Protein AF-A0A1Y4RGE4-F1 (afdb_monomer)

Radius of gyration: 23.78 Å; Cα contacts (8 Å, |Δi|>4): 266; chains: 1; bounding box: 78×50×59 Å

Nearest PDB structures (foldseek):
  8hdu-assembly1_A  TM=3.239E-01  e=1.120E+00  synthetic construct
  4bg0-assembly1_A  TM=2.393E-01  e=2.492E+00  Borreliella burgdorferi B31
  9f7i-assembly1_A  TM=2.510E-01  e=4.480E+00  Borreliella burgdorferi B31

Structure (mmCIF, N/CA/C/O backbone):
data_AF-A0A1Y4RGE4-F1
#
_entry.id   AF-A0A1Y4RGE4-F1
#
loop_
_atom_site.group_PDB
_atom_site.id
_atom_site.type_symbol
_atom_site.label_atom_id
_atom_site.label_alt_id
_atom_site.label_comp_id
_atom_site.label_asym_id
_atom_site.label_entity_id
_atom_site.label_seq_id
_atom_site.pdbx_PDB_ins_code
_atom_site.Cartn_x
_atom_site.Cartn_y
_atom_site.Cartn_z
_atom_site.occupancy
_atom_site.B_iso_or_equiv
_atom_site.auth_seq_id
_atom_site.auth_comp_id
_atom_site.auth_asym_id
_atom_site.auth_atom_id
_atom_site.pdbx_PDB_model_num
ATOM 1 N N . MET A 1 1 ? 28.129 11.604 -15.664 1.00 44.16 1 MET A N 1
ATOM 2 C CA . MET A 1 1 ? 27.039 11.516 -14.670 1.00 44.16 1 MET A CA 1
ATOM 3 C C . MET A 1 1 ? 25.833 10.980 -15.413 1.00 44.16 1 MET A C 1
ATOM 5 O O . MET A 1 1 ? 25.447 11.613 -16.390 1.00 44.16 1 MET A O 1
ATOM 9 N N . LYS A 1 2 ? 25.335 9.788 -15.059 1.00 50.66 2 LYS A N 1
ATOM 10 C CA . LYS A 1 2 ? 24.076 9.284 -15.625 1.00 50.66 2 LYS A CA 1
ATOM 11 C C . LYS A 1 2 ? 22.964 10.224 -15.148 1.00 50.66 2 LYS A C 1
ATOM 13 O O . LYS A 1 2 ? 22.974 10.612 -13.983 1.00 50.66 2 LYS A O 1
ATOM 18 N N . LYS A 1 3 ? 22.110 10.688 -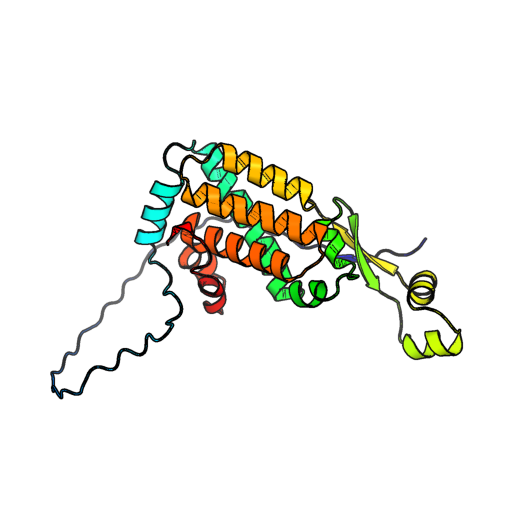16.060 1.00 62.62 3 LYS A N 1
ATOM 19 C CA . LYS A 1 3 ? 20.967 11.538 -15.706 1.00 62.62 3 LYS A CA 1
ATOM 20 C C . LYS A 1 3 ? 19.915 10.645 -15.042 1.00 62.62 3 LYS A C 1
ATOM 22 O O . LYS A 1 3 ? 19.661 9.563 -15.567 1.00 62.62 3 LYS A O 1
ATOM 27 N N . THR A 1 4 ? 19.327 11.088 -13.940 1.00 62.91 4 THR A N 1
ATOM 28 C CA . THR A 1 4 ? 18.222 10.397 -13.263 1.00 62.91 4 THR A CA 1
ATOM 29 C C . THR A 1 4 ? 16.914 11.097 -13.620 1.00 62.91 4 THR A C 1
ATOM 31 O O . THR A 1 4 ? 16.886 12.329 -13.694 1.00 62.91 4 THR A O 1
ATOM 34 N N . VAL A 1 5 ? 15.851 10.333 -13.876 1.00 71.31 5 VAL A N 1
ATOM 35 C CA . VAL A 1 5 ? 14.498 10.873 -14.075 1.00 71.31 5 VAL A CA 1
ATOM 36 C C . VAL A 1 5 ? 13.696 10.608 -12.805 1.00 71.31 5 VAL A C 1
ATOM 38 O O . VAL A 1 5 ? 13.452 9.454 -12.471 1.00 71.31 5 VAL A O 1
ATOM 41 N N . THR A 1 6 ? 13.307 11.667 -12.096 1.00 63.78 6 THR A N 1
ATOM 42 C CA . THR A 1 6 ? 12.544 11.572 -10.842 1.00 63.78 6 THR A CA 1
ATOM 43 C C . THR A 1 6 ? 11.054 11.745 -11.116 1.00 63.78 6 THR A C 1
ATOM 45 O O . THR A 1 6 ? 10.650 12.763 -11.685 1.00 63.78 6 THR A O 1
ATOM 48 N N . ILE A 1 7 ? 10.235 10.785 -10.683 1.00 57.31 7 ILE A N 1
ATOM 49 C CA . ILE A 1 7 ? 8.776 10.935 -10.627 1.00 57.31 7 ILE A CA 1
ATOM 50 C C . ILE A 1 7 ? 8.402 11.356 -9.204 1.00 57.31 7 ILE A C 1
ATOM 52 O O . ILE A 1 7 ? 8.707 10.658 -8.242 1.00 57.31 7 ILE A O 1
ATOM 56 N N . VAL A 1 8 ? 7.751 12.513 -9.067 1.00 42.97 8 VAL A N 1
ATOM 57 C CA . VAL A 1 8 ? 7.205 12.982 -7.786 1.00 42.97 8 VAL A CA 1
ATOM 58 C C . VAL A 1 8 ? 5.722 12.633 -7.748 1.00 42.97 8 VAL A C 1
ATOM 60 O O . VAL A 1 8 ? 4.920 13.251 -8.451 1.00 42.97 8 VAL A O 1
ATOM 63 N N . LEU A 1 9 ? 5.354 11.658 -6.919 1.00 43.53 9 LEU A N 1
ATOM 64 C CA . LEU A 1 9 ? 3.965 11.404 -6.542 1.00 43.53 9 LEU A CA 1
ATOM 65 C C . LEU A 1 9 ? 3.522 12.543 -5.604 1.00 43.53 9 LEU A C 1
ATOM 67 O O . LEU A 1 9 ? 3.842 12.573 -4.419 1.00 43.53 9 LEU A O 1
ATOM 71 N N . LEU A 1 10 ? 2.881 13.567 -6.175 1.00 32.25 10 LEU A N 1
ATOM 72 C CA . LEU A 1 10 ? 2.427 14.771 -5.472 1.00 32.25 10 LEU A CA 1
ATOM 73 C C . LEU A 1 10 ? 1.271 14.443 -4.507 1.00 32.25 10 LEU A C 1
ATOM 75 O O . LEU A 1 10 ? 0.101 14.554 -4.870 1.00 32.25 10 LEU A O 1
ATOM 79 N N . LEU A 1 11 ? 1.595 14.107 -3.257 1.00 34.38 11 LEU A N 1
ATOM 80 C CA . LEU A 1 11 ? 0.656 14.079 -2.129 1.00 34.38 11 LEU A CA 1
ATOM 81 C C . LEU A 1 11 ? 0.203 15.510 -1.802 1.00 34.38 11 LEU A C 1
ATOM 83 O O . LEU A 1 11 ? 0.857 16.240 -1.060 1.00 34.38 11 LEU A O 1
ATOM 87 N N . SER A 1 12 ? -0.910 15.938 -2.395 1.00 26.91 12 SER A N 1
ATOM 88 C CA . SER A 1 12 ? -1.492 17.264 -2.161 1.00 26.91 12 SER A CA 1
ATOM 89 C C . SER A 1 12 ? -2.795 17.136 -1.369 1.00 26.91 12 SER A C 1
ATOM 91 O O . SER A 1 12 ? -3.873 17.168 -1.953 1.00 26.91 12 SER A O 1
ATOM 93 N N . ILE A 1 13 ? -2.725 17.015 -0.039 1.00 35.62 13 ILE A N 1
ATOM 94 C CA . ILE A 1 13 ? -3.904 17.210 0.821 1.00 35.62 13 ILE A CA 1
ATOM 95 C C . ILE A 1 13 ? -4.023 18.711 1.104 1.00 35.62 13 ILE A C 1
ATOM 97 O O . ILE A 1 13 ? -3.357 19.256 1.984 1.00 35.62 13 ILE A O 1
ATOM 101 N N . ILE A 1 14 ? -4.864 19.403 0.333 1.00 33.06 14 ILE A N 1
ATOM 102 C CA . ILE A 1 14 ? -5.319 20.752 0.682 1.00 33.06 14 ILE A CA 1
ATOM 103 C C . ILE A 1 14 ? -6.484 20.592 1.660 1.00 33.06 14 ILE A C 1
ATOM 105 O O . ILE A 1 14 ? -7.617 20.353 1.255 1.00 33.06 14 ILE A O 1
ATOM 109 N N . ALA A 1 15 ? -6.212 20.753 2.953 1.00 37.28 15 ALA A N 1
ATOM 110 C CA . ALA A 1 15 ? -7.254 21.008 3.936 1.00 37.28 15 ALA A CA 1
ATOM 111 C C . ALA A 1 15 ? -7.676 22.483 3.834 1.00 37.28 15 ALA A C 1
ATOM 113 O O . ALA A 1 15 ? -6.967 23.375 4.300 1.00 37.28 15 ALA A O 1
ATOM 114 N N . LEU A 1 16 ? -8.831 22.751 3.221 1.00 30.53 16 LEU A N 1
ATOM 115 C CA . LEU A 1 16 ? -9.533 24.028 3.362 1.00 30.53 16 LEU A CA 1
ATOM 116 C C . LEU A 1 16 ? -11.005 23.769 3.682 1.00 30.53 16 LEU A C 1
ATOM 118 O O . LEU A 1 16 ? -11.815 23.435 2.823 1.00 30.53 16 LEU A O 1
ATOM 122 N N . SER A 1 17 ? -11.318 23.944 4.961 1.00 40.31 17 SER A N 1
ATOM 123 C CA . SER A 1 17 ? -12.658 24.008 5.529 1.00 40.31 17 SER A CA 1
ATOM 124 C C . SER A 1 17 ? -13.448 25.192 4.959 1.00 40.31 17 SER A C 1
ATOM 126 O O . SER A 1 17 ? -12.911 26.292 4.815 1.00 40.31 17 SER A O 1
ATOM 128 N N . GLY A 1 18 ? -14.750 25.005 4.729 1.00 26.48 18 GLY A N 1
ATOM 129 C CA . GLY A 1 18 ? -15.666 26.101 4.411 1.00 26.48 18 GLY A CA 1
ATOM 130 C C . GLY A 1 18 ? -17.119 25.649 4.282 1.00 26.48 18 GLY A C 1
ATOM 131 O O . GLY A 1 18 ? -17.537 25.214 3.218 1.00 26.48 18 GLY A O 1
ATOM 132 N N . CYS A 1 19 ? -17.882 25.771 5.373 1.00 26.97 19 CYS A N 1
ATOM 133 C CA . CYS A 1 19 ? -19.334 25.583 5.445 1.00 26.97 19 CYS A CA 1
ATOM 134 C C . CYS A 1 19 ? -20.108 26.337 4.345 1.00 26.97 19 CYS A C 1
ATOM 136 O O . CYS A 1 19 ? -19.747 27.469 4.029 1.00 26.97 19 CYS A O 1
ATOM 138 N N . THR A 1 20 ? -21.257 25.804 3.901 1.00 26.53 20 THR A N 1
ATOM 139 C CA . THR A 1 20 ? -22.592 26.441 4.058 1.00 26.53 20 THR A CA 1
ATOM 140 C C . THR A 1 20 ? -23.740 25.613 3.444 1.00 26.53 20 THR A C 1
ATOM 142 O O . THR A 1 20 ? -23.789 25.396 2.243 1.00 26.53 20 THR A O 1
ATOM 145 N N . THR A 1 21 ? -24.664 25.212 4.330 1.00 27.34 21 THR A N 1
ATOM 146 C CA . THR A 1 21 ? -26.147 25.179 4.240 1.00 27.34 21 THR A CA 1
ATOM 147 C C . THR A 1 21 ? -26.887 24.605 3.022 1.00 27.34 21 THR A C 1
ATOM 149 O O . THR A 1 21 ? -26.946 25.223 1.965 1.00 27.34 21 THR A O 1
ATOM 152 N N . ASP A 1 22 ? -27.575 23.492 3.314 1.00 29.75 22 ASP A N 1
ATOM 153 C CA . ASP A 1 22 ? -28.930 23.041 2.945 1.00 29.75 22 ASP A CA 1
ATOM 154 C C . ASP A 1 22 ? -29.747 23.818 1.901 1.00 29.75 22 ASP A C 1
ATOM 156 O O . ASP A 1 22 ? -30.057 24.993 2.088 1.00 29.75 22 ASP A O 1
ATOM 160 N N . GLU A 1 23 ? -30.341 23.068 0.963 1.00 26.64 23 GLU A N 1
ATOM 161 C CA . GLU A 1 23 ? -31.740 23.283 0.580 1.00 26.64 23 GLU A CA 1
ATOM 162 C C . GLU A 1 23 ? -32.440 21.971 0.168 1.00 26.64 23 GLU A C 1
ATOM 164 O O . GLU A 1 23 ? -32.044 21.262 -0.755 1.00 26.64 23 GLU A O 1
ATOM 169 N N . LYS A 1 24 ? -33.515 21.668 0.905 1.00 28.56 24 LYS A N 1
ATOM 170 C CA . LYS A 1 24 ? -34.531 20.636 0.656 1.00 28.56 24 LYS A CA 1
ATOM 171 C C . LYS A 1 24 ? -35.168 20.813 -0.723 1.00 28.56 24 LYS A C 1
ATOM 173 O O . LYS A 1 24 ? -35.566 21.926 -1.060 1.00 28.56 24 LYS A O 1
ATOM 178 N N . ASN A 1 25 ? -35.504 19.709 -1.394 1.00 26.48 25 ASN A N 1
ATOM 179 C CA . ASN A 1 25 ? -36.741 19.704 -2.172 1.00 26.48 25 ASN A CA 1
ATOM 180 C C . ASN A 1 25 ? -37.466 18.353 -2.181 1.00 26.48 25 ASN A C 1
ATOM 182 O O . ASN A 1 25 ? -36.895 17.299 -2.434 1.00 26.48 25 ASN A O 1
ATOM 186 N N . THR A 1 26 ? -38.755 18.454 -1.871 1.00 25.97 26 THR A N 1
ATOM 187 C CA . THR A 1 26 ? -39.778 17.413 -1.761 1.00 25.97 26 THR A CA 1
ATOM 188 C C . THR A 1 26 ? -40.462 17.203 -3.110 1.00 25.97 26 THR A C 1
ATOM 190 O O . THR A 1 26 ? -40.837 18.193 -3.728 1.00 25.97 26 THR A O 1
ATOM 193 N N . SER A 1 27 ? -40.750 15.953 -3.487 1.00 27.88 27 SER A N 1
ATOM 194 C CA . SER A 1 27 ? -42.024 15.479 -4.088 1.00 27.88 27 SER A CA 1
ATOM 195 C C . SER A 1 27 ? -41.825 14.046 -4.589 1.00 27.88 27 SER A C 1
ATOM 197 O O . SER A 1 27 ? -40.737 13.747 -5.059 1.00 27.88 27 SER A O 1
ATOM 199 N N . ALA A 1 28 ? -42.785 13.139 -4.687 1.00 28.48 28 ALA A N 1
ATOM 200 C CA . ALA A 1 28 ? -44.122 12.918 -4.150 1.00 28.48 28 ALA A CA 1
ATOM 201 C C . ALA A 1 28 ? -44.479 11.505 -4.659 1.00 28.48 28 ALA A C 1
ATOM 203 O O . ALA A 1 28 ? -44.046 11.114 -5.743 1.00 28.48 28 ALA A O 1
ATOM 204 N N . GLU A 1 29 ? -45.237 10.754 -3.869 1.00 28.48 29 GLU A N 1
ATOM 205 C CA . GLU A 1 29 ? -45.695 9.392 -4.155 1.00 28.48 29 GLU A CA 1
ATOM 206 C C . GLU A 1 29 ? -46.437 9.259 -5.492 1.00 28.48 29 GLU A C 1
ATOM 208 O O . GLU A 1 29 ? -47.156 10.162 -5.924 1.00 28.48 29 GLU A O 1
ATOM 213 N N . THR A 1 30 ? -46.388 8.061 -6.076 1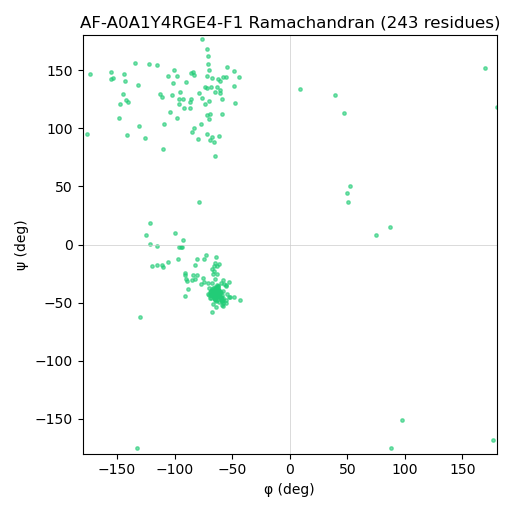.00 26.11 30 THR A N 1
ATOM 214 C CA . THR A 1 30 ? -47.559 7.458 -6.726 1.00 26.11 30 THR A CA 1
ATOM 215 C C . THR A 1 30 ? -47.479 5.940 -6.581 1.00 26.11 30 THR A C 1
ATOM 217 O O . THR A 1 30 ? -46.655 5.285 -7.214 1.00 26.11 30 THR A O 1
ATOM 220 N N . GLU A 1 31 ? -48.355 5.396 -5.739 1.00 28.72 31 GLU A N 1
ATOM 221 C CA . GLU A 1 31 ? -48.724 3.982 -5.711 1.00 28.72 31 GLU A CA 1
ATOM 222 C C . GLU A 1 31 ? -49.585 3.630 -6.935 1.00 28.72 31 GLU A C 1
ATOM 224 O O . GLU A 1 31 ? -50.458 4.410 -7.323 1.00 28.72 31 GLU A O 1
ATOM 229 N N . ILE A 1 32 ? -49.427 2.418 -7.477 1.00 28.86 32 ILE A N 1
ATOM 230 C CA . ILE A 1 32 ? -50.575 1.607 -7.899 1.00 28.86 32 ILE A CA 1
ATOM 231 C C . ILE A 1 32 ? -50.248 0.107 -7.855 1.00 28.86 32 ILE A C 1
ATOM 233 O O . ILE A 1 32 ? -49.141 -0.345 -8.122 1.00 28.86 32 ILE A O 1
ATOM 237 N N . SER A 1 33 ? -51.293 -0.606 -7.463 1.00 29.75 33 SER A N 1
ATOM 238 C CA . SER A 1 33 ? -51.482 -1.962 -6.958 1.00 29.75 33 SER A CA 1
ATOM 239 C C . SER A 1 33 ? -51.220 -3.156 -7.895 1.00 29.75 33 SER A C 1
ATOM 241 O O . SER A 1 33 ? -51.640 -3.144 -9.047 1.00 29.75 33 SER A O 1
ATOM 243 N N . THR A 1 34 ? -50.667 -4.211 -7.276 1.00 27.47 34 THR A N 1
ATOM 244 C CA . THR A 1 34 ? -50.963 -5.668 -7.337 1.00 27.47 34 THR A CA 1
ATOM 245 C C . THR A 1 34 ? -51.324 -6.355 -8.656 1.00 27.47 34 THR A C 1
ATOM 247 O O . THR A 1 34 ? -52.372 -6.072 -9.222 1.00 27.47 34 THR A O 1
ATOM 250 N N . GLU A 1 35 ? -50.618 -7.456 -8.942 1.00 30.05 35 GLU A N 1
ATOM 251 C CA . GLU A 1 35 ? -51.233 -8.776 -9.158 1.00 30.05 35 GLU A CA 1
ATOM 252 C C . GLU A 1 35 ? -50.230 -9.905 -8.851 1.00 30.05 35 GLU A C 1
ATOM 254 O O . GLU A 1 35 ? -49.025 -9.773 -9.050 1.00 30.05 35 GLU A O 1
ATOM 259 N N . THR A 1 36 ? -50.749 -10.982 -8.265 1.00 27.25 36 THR A N 1
ATOM 260 C CA . THR A 1 36 ? -50.041 -12.165 -7.765 1.00 27.25 36 THR A CA 1
ATOM 261 C C . THR A 1 36 ? -50.054 -13.253 -8.831 1.00 27.25 36 THR A C 1
ATOM 263 O O . THR A 1 36 ? -51.136 -13.611 -9.282 1.00 27.25 36 THR A O 1
ATOM 266 N N . GLU A 1 37 ? -48.912 -13.868 -9.137 1.00 28.92 37 GLU A N 1
ATOM 267 C CA . GLU A 1 37 ? -48.890 -15.216 -9.711 1.00 28.92 37 GLU A CA 1
ATOM 268 C C . GLU A 1 37 ? -47.721 -16.024 -9.141 1.00 28.92 37 GLU A C 1
ATOM 270 O O . GLU A 1 37 ? -46.565 -15.611 -9.144 1.00 28.92 37 GLU A O 1
ATOM 275 N N . SER A 1 38 ? -48.085 -17.173 -8.582 1.00 33.97 38 SER A N 1
ATOM 276 C CA . SER A 1 38 ? -47.225 -18.200 -8.014 1.00 33.97 38 SER A CA 1
ATOM 277 C C . SER A 1 38 ? -46.404 -18.900 -9.092 1.00 33.97 38 SER A C 1
ATOM 279 O O . SER A 1 38 ? -46.991 -19.372 -10.068 1.00 33.97 38 SER A O 1
ATOM 281 N N . ASN A 1 39 ? -45.108 -19.114 -8.860 1.00 29.05 39 ASN A N 1
ATOM 282 C CA . ASN A 1 39 ? -44.466 -20.320 -9.368 1.00 29.05 39 ASN A CA 1
ATOM 283 C C . ASN A 1 39 ? -43.233 -20.728 -8.555 1.00 29.05 39 ASN A C 1
ATOM 285 O O . ASN A 1 39 ? -42.559 -19.887 -7.970 1.00 29.05 39 ASN A O 1
ATOM 289 N N . ASP A 1 40 ? -43.040 -22.042 -8.529 1.00 30.56 40 ASP A N 1
ATOM 290 C CA . ASP A 1 40 ? -42.189 -22.864 -7.672 1.00 30.56 40 ASP A CA 1
ATOM 291 C C . ASP A 1 40 ? -40.758 -22.377 -7.397 1.00 30.56 40 ASP A C 1
ATOM 293 O O . ASP A 1 40 ? -40.041 -21.897 -8.276 1.00 30.56 40 ASP A O 1
ATOM 297 N N . GLU A 1 41 ? -40.344 -22.654 -6.157 1.00 37.75 41 GLU A N 1
ATOM 298 C CA . GLU A 1 41 ? -38.977 -22.635 -5.650 1.00 37.75 41 GLU A CA 1
ATOM 299 C C . GLU A 1 41 ? -38.002 -23.368 -6.578 1.00 37.75 41 GLU A C 1
ATOM 301 O O . GLU A 1 41 ? -38.062 -24.584 -6.782 1.00 37.75 41 GLU A O 1
ATOM 306 N N . LYS A 1 42 ? -36.999 -22.624 -7.028 1.00 33.94 42 LYS A N 1
ATOM 307 C CA . LYS A 1 42 ? -35.649 -23.142 -7.196 1.00 33.94 42 LYS A CA 1
ATOM 308 C C . LYS A 1 42 ? -34.707 -22.025 -6.770 1.00 33.94 42 LYS A C 1
ATOM 310 O O . LYS A 1 42 ? -34.419 -21.133 -7.558 1.00 33.94 42 LYS A O 1
ATOM 315 N N . THR A 1 43 ? -34.298 -22.049 -5.506 1.00 35.22 43 THR A N 1
ATOM 316 C CA . THR A 1 43 ? -33.252 -21.178 -4.968 1.00 35.22 43 THR A CA 1
ATOM 317 C C . THR A 1 43 ? -31.945 -21.560 -5.656 1.00 35.22 43 THR A C 1
ATOM 319 O O . THR A 1 43 ? -31.240 -22.483 -5.253 1.00 35.22 43 THR A O 1
ATOM 322 N N . GLU A 1 44 ? -31.690 -20.930 -6.795 1.00 38.97 44 GLU A N 1
ATOM 323 C CA . GLU A 1 44 ? -30.332 -20.652 -7.226 1.00 38.97 44 GLU A CA 1
ATOM 324 C C . GLU A 1 44 ? -29.872 -19.545 -6.277 1.00 38.97 44 GLU A C 1
ATOM 326 O O . GLU A 1 44 ? -30.468 -18.472 -6.254 1.00 38.97 44 GLU A O 1
ATOM 331 N N . GLU A 1 45 ? -28.924 -19.857 -5.391 1.00 41.75 45 GLU A N 1
ATOM 332 C CA . GLU A 1 45 ? -28.179 -18.824 -4.676 1.00 41.75 45 GLU A CA 1
ATOM 333 C C . GLU A 1 45 ? -27.459 -18.017 -5.760 1.00 41.75 45 GLU A C 1
ATOM 335 O O . GLU A 1 45 ? -26.433 -18.435 -6.299 1.00 41.75 45 GLU A O 1
ATOM 340 N N . GLU A 1 46 ? -28.100 -16.932 -6.191 1.00 43.66 46 GLU A N 1
ATOM 341 C CA . GLU A 1 46 ? -27.440 -15.854 -6.904 1.00 43.66 46 GLU A CA 1
ATOM 342 C C . GLU A 1 46 ? -26.361 -15.356 -5.943 1.00 43.66 46 GLU A C 1
ATOM 344 O O . GLU A 1 46 ? -26.674 -14.857 -4.864 1.00 43.66 46 GLU A O 1
ATOM 349 N N . ASP A 1 47 ? -25.099 -15.579 -6.304 1.00 47.59 47 ASP A N 1
ATOM 350 C CA . ASP A 1 47 ? -23.940 -14.953 -5.673 1.00 47.59 47 ASP A CA 1
ATOM 351 C C . ASP A 1 47 ? -24.037 -13.448 -5.967 1.00 47.59 47 ASP A C 1
ATOM 353 O O . ASP A 1 47 ? -23.468 -12.935 -6.931 1.00 47.59 47 ASP A O 1
ATOM 357 N N . SER A 1 48 ? -24.934 -12.770 -5.248 1.00 61.88 48 SER A N 1
ATOM 358 C CA . SER A 1 48 ? -25.114 -11.331 -5.330 1.00 61.88 48 SER A CA 1
ATOM 359 C C . SER A 1 48 ? -23.887 -10.693 -4.702 1.00 61.88 48 SER A C 1
ATOM 361 O O . SER A 1 48 ? -23.587 -10.980 -3.542 1.00 61.88 48 SER A O 1
ATOM 363 N N . GLU A 1 49 ? -23.194 -9.834 -5.455 1.00 69.56 49 GLU A N 1
ATOM 364 C CA . GLU A 1 49 ? -22.119 -9.009 -4.901 1.00 69.56 49 GLU A CA 1
ATOM 365 C C . GLU A 1 49 ? -22.613 -8.332 -3.610 1.00 69.56 49 GLU A C 1
ATOM 367 O O . GLU A 1 49 ? -23.758 -7.864 -3.573 1.00 69.56 49 GLU A O 1
ATOM 372 N N . PRO A 1 50 ? -21.797 -8.314 -2.542 1.00 76.88 50 PRO A N 1
ATOM 373 C CA . PRO A 1 50 ? -22.232 -7.793 -1.255 1.00 76.88 50 PRO A CA 1
ATOM 374 C C . PRO A 1 50 ? -22.617 -6.313 -1.402 1.00 76.88 50 PRO A C 1
ATOM 376 O O . PRO A 1 50 ? -21.875 -5.518 -1.984 1.00 76.88 50 PRO A O 1
ATOM 379 N N . GLU A 1 51 ? -23.799 -5.937 -0.904 1.00 82.50 51 GLU A N 1
ATOM 380 C CA . GLU A 1 51 ? -24.254 -4.545 -0.938 1.00 82.50 51 GLU A CA 1
ATOM 381 C C . GLU A 1 51 ? -23.525 -3.728 0.143 1.00 82.50 51 GLU A C 1
ATOM 383 O O . GLU A 1 51 ? -23.565 -4.121 1.310 1.00 82.50 51 GLU A O 1
ATOM 388 N N . PRO A 1 52 ? -22.871 -2.601 -0.204 1.00 83.19 52 PRO A N 1
ATOM 389 C CA . PRO A 1 52 ? -22.151 -1.778 0.766 1.00 83.19 52 PRO A CA 1
ATOM 390 C C . PRO A 1 52 ? -23.047 -1.268 1.906 1.00 83.19 52 PRO A C 1
ATOM 392 O O . PRO A 1 52 ? -24.191 -0.895 1.641 1.00 83.19 52 PRO A O 1
ATOM 395 N N . PRO A 1 53 ? -22.524 -1.165 3.142 1.00 84.81 53 PRO A N 1
ATOM 396 C CA . PRO A 1 53 ? -23.284 -0.759 4.311 1.00 84.81 53 PRO A CA 1
ATOM 397 C C . PRO A 1 53 ? -23.657 0.717 4.236 1.00 84.81 53 PRO A C 1
ATOM 399 O O . PRO A 1 53 ? -22.913 1.553 3.707 1.00 84.81 53 PRO A O 1
ATOM 402 N N . GLU A 1 54 ? -24.783 1.047 4.852 1.00 87.62 54 GLU A N 1
ATOM 403 C CA . GLU A 1 54 ? -25.206 2.428 5.034 1.00 87.62 54 GLU A CA 1
ATOM 404 C C . GLU A 1 54 ? -24.326 3.142 6.072 1.00 87.62 54 GLU A C 1
ATOM 406 O O . GLU A 1 54 ? -23.647 2.535 6.910 1.00 87.62 54 GLU A O 1
ATOM 411 N N . ARG A 1 55 ? -24.357 4.479 6.062 1.00 87.06 55 ARG A N 1
ATOM 412 C CA . ARG A 1 55 ? -23.533 5.314 6.952 1.00 87.06 55 ARG A CA 1
ATOM 413 C C . ARG A 1 55 ? -23.691 4.929 8.425 1.00 87.06 55 ARG A C 1
ATOM 415 O O . ARG A 1 55 ? -22.703 4.861 9.156 1.00 87.06 55 ARG A O 1
ATOM 422 N N . GLU A 1 56 ? -24.921 4.724 8.882 1.00 90.00 56 GLU A N 1
ATOM 423 C CA . GLU A 1 56 ? -25.221 4.362 10.268 1.00 90.00 56 GLU A CA 1
ATOM 424 C C . GLU A 1 56 ? -24.617 3.008 10.663 1.00 90.00 56 GLU A C 1
ATOM 426 O O . GLU A 1 56 ? -24.162 2.855 11.798 1.00 90.00 56 GLU A O 1
ATOM 431 N N . GLU A 1 57 ? -24.566 2.054 9.734 1.00 90.94 57 GLU A N 1
ATOM 432 C CA . GLU A 1 57 ? -23.983 0.729 9.955 1.00 90.94 57 GLU A CA 1
ATOM 433 C C . GLU A 1 57 ? -22.464 0.824 10.086 1.00 90.94 57 GLU A C 1
ATOM 435 O O . GLU A 1 57 ? -21.898 0.284 11.036 1.00 90.94 57 GLU A O 1
ATOM 440 N N . VAL A 1 58 ? -21.813 1.613 9.223 1.00 91.88 58 VAL A N 1
ATOM 441 C CA . VAL A 1 58 ? -20.370 1.889 9.318 1.00 91.88 58 VAL A CA 1
ATOM 442 C C . VAL A 1 58 ? -20.019 2.596 10.629 1.00 91.88 58 VAL A C 1
ATOM 444 O O . VAL A 1 58 ? -19.007 2.284 11.253 1.00 91.88 58 VAL A O 1
ATOM 447 N N . LEU A 1 59 ? -20.847 3.539 11.091 1.00 91.88 59 LEU A N 1
ATOM 448 C CA . LEU A 1 59 ? -20.619 4.220 12.370 1.00 91.88 59 LEU A CA 1
ATOM 449 C C . LEU A 1 59 ? -20.731 3.262 13.563 1.00 91.88 59 LEU A C 1
ATOM 451 O O . LEU A 1 59 ? -19.890 3.322 14.461 1.00 91.88 59 LEU A O 1
ATOM 455 N N . ALA A 1 60 ? -21.724 2.369 13.561 1.00 94.06 60 ALA A N 1
ATOM 456 C CA . ALA A 1 60 ? -21.885 1.359 14.607 1.00 94.06 60 ALA A CA 1
ATOM 457 C C . ALA A 1 60 ? -20.741 0.330 14.592 1.00 94.06 60 ALA A C 1
ATOM 459 O O . ALA A 1 60 ? -20.181 0.005 15.641 1.00 94.06 60 ALA A O 1
ATOM 460 N N . ALA A 1 61 ? -20.349 -0.135 13.402 1.00 95.19 61 ALA A N 1
ATOM 461 C CA . ALA A 1 61 ? -19.201 -1.013 13.196 1.00 95.19 61 ALA A CA 1
ATOM 462 C C . ALA A 1 61 ? -17.907 -0.378 13.719 1.00 95.19 61 ALA A C 1
ATOM 464 O O . ALA A 1 61 ? -17.157 -1.008 14.462 1.00 95.19 61 ALA A O 1
ATOM 465 N N . ARG A 1 62 ? -17.675 0.901 13.406 1.00 95.75 62 ARG A N 1
ATOM 466 C CA . ARG A 1 62 ? -16.505 1.648 13.880 1.00 95.75 62 ARG A CA 1
ATOM 467 C C . ARG A 1 62 ? -16.464 1.779 15.397 1.00 95.75 62 ARG A C 1
ATOM 469 O O . ARG A 1 62 ? -15.397 1.614 15.983 1.00 95.75 62 ARG A O 1
ATOM 476 N N . GLU A 1 63 ? -17.597 2.087 16.028 1.00 95.56 63 GLU A N 1
ATOM 477 C CA . GLU A 1 63 ? -17.683 2.186 17.490 1.00 95.56 63 GLU A CA 1
ATOM 478 C C . GLU A 1 63 ? -17.276 0.861 18.152 1.00 95.56 63 GLU A C 1
ATOM 480 O O . GLU A 1 63 ? -16.478 0.864 19.088 1.00 95.56 63 GLU A O 1
ATOM 485 N N . LEU A 1 64 ? -17.740 -0.269 17.607 1.00 96.44 64 LEU A N 1
ATOM 486 C CA . LEU A 1 64 ? -17.370 -1.608 18.071 1.00 96.44 64 LEU A CA 1
ATOM 487 C C . LEU A 1 64 ? -15.895 -1.948 17.792 1.00 96.44 64 LEU A C 1
ATOM 489 O O . LEU A 1 64 ? -15.214 -2.538 18.631 1.00 96.44 64 LEU A O 1
ATOM 493 N N . ALA A 1 65 ? -15.390 -1.600 16.608 1.00 96.69 65 ALA A N 1
ATOM 494 C CA . ALA A 1 65 ? -14.019 -1.895 16.197 1.00 96.69 65 ALA A CA 1
ATOM 495 C C . ALA A 1 65 ? -12.983 -1.164 17.062 1.00 96.69 65 ALA A C 1
ATOM 497 O O . ALA A 1 65 ? -11.925 -1.715 17.372 1.00 96.69 65 ALA A O 1
ATOM 498 N N . LEU A 1 66 ? -13.303 0.068 17.467 1.00 97.06 66 LEU A N 1
ATOM 499 C CA . LEU A 1 66 ? -12.412 0.953 18.217 1.00 97.06 66 LEU A CA 1
ATOM 500 C C . LEU A 1 66 ? -12.695 0.959 19.729 1.00 97.06 66 LEU A C 1
ATOM 502 O O . LEU A 1 66 ? -12.128 1.776 20.461 1.00 97.06 66 LEU A O 1
ATOM 506 N N . GLU A 1 67 ? -13.546 0.055 20.223 1.00 97.06 67 GLU A N 1
ATOM 507 C CA . GLU A 1 67 ? -13.906 -0.003 21.639 1.00 97.06 67 GLU A CA 1
ATOM 508 C C . GLU A 1 67 ? -12.668 -0.206 22.534 1.00 97.06 67 GLU A C 1
ATOM 510 O O . GLU A 1 67 ? -11.880 -1.148 22.393 1.00 97.06 67 GLU A O 1
ATOM 515 N N . GLY A 1 68 ? -12.497 0.697 23.502 1.00 95.88 68 GLY A N 1
ATOM 516 C CA . GLY A 1 68 ? -11.414 0.640 24.485 1.00 95.88 68 GLY A CA 1
ATOM 517 C C . GLY A 1 68 ? -10.031 1.039 23.957 1.00 95.88 68 GLY A C 1
ATOM 518 O O . GLY A 1 68 ? -9.058 0.883 24.694 1.00 95.88 68 GLY A O 1
ATOM 519 N N . ILE A 1 69 ? -9.940 1.553 22.728 1.00 97.00 69 ILE A N 1
ATOM 520 C CA . ILE A 1 69 ? -8.738 2.189 22.171 1.00 97.00 69 ILE A CA 1
ATOM 521 C C . ILE A 1 69 ? -8.729 3.674 22.575 1.00 97.00 69 ILE A C 1
ATOM 523 O O . ILE A 1 69 ? -9.790 4.287 22.725 1.00 97.00 69 ILE A O 1
ATOM 527 N N . SER A 1 70 ? -7.553 4.279 22.787 1.00 97.38 70 SER A N 1
ATOM 528 C CA . SER A 1 70 ? -7.485 5.730 23.019 1.00 97.38 70 SER A CA 1
ATOM 529 C C . SER A 1 70 ? -7.790 6.528 21.745 1.00 97.38 70 SER A C 1
ATOM 531 O O . SER A 1 70 ? -7.576 6.057 20.632 1.00 97.38 70 SER A O 1
ATOM 533 N N . GLU A 1 71 ? -8.260 7.769 21.897 1.00 96.50 71 GLU A N 1
ATOM 534 C CA . GLU A 1 71 ? -8.555 8.650 20.754 1.00 96.50 71 GLU A CA 1
ATOM 535 C C . GLU A 1 71 ? -7.319 8.874 19.863 1.00 96.50 71 GLU A C 1
ATOM 537 O O . GLU A 1 71 ? -7.423 8.814 18.643 1.00 96.50 71 GLU A O 1
ATOM 542 N N . GLU A 1 72 ? -6.137 9.036 20.467 1.00 97.44 72 GLU A N 1
ATOM 543 C CA . GLU A 1 72 ? -4.867 9.206 19.748 1.00 97.44 72 GLU A CA 1
ATOM 544 C C . GLU A 1 72 ? -4.494 7.959 18.929 1.00 97.44 72 GLU A C 1
ATOM 546 O O . GLU A 1 72 ? -4.076 8.065 17.777 1.00 97.44 72 GLU A O 1
ATOM 551 N N . GLU A 1 73 ? -4.669 6.761 19.492 1.00 98.12 73 GLU A N 1
ATOM 552 C CA . GLU A 1 73 ? -4.398 5.501 18.788 1.00 98.12 73 GLU A CA 1
ATOM 553 C C . GLU A 1 73 ? -5.417 5.240 17.671 1.00 98.12 73 GLU A C 1
ATOM 555 O O . GLU A 1 73 ? -5.040 4.771 16.597 1.00 98.12 73 GLU A O 1
ATOM 560 N N . ALA A 1 74 ? -6.688 5.585 17.895 1.00 97.06 74 ALA A N 1
ATOM 561 C CA . ALA A 1 74 ? -7.745 5.484 16.894 1.00 97.06 74 ALA A CA 1
ATOM 562 C C . ALA A 1 74 ? -7.516 6.441 15.711 1.00 97.06 74 ALA A C 1
ATOM 564 O O . ALA A 1 74 ? -7.640 6.033 14.552 1.00 97.06 74 ALA A O 1
ATOM 565 N N . GLU A 1 75 ? -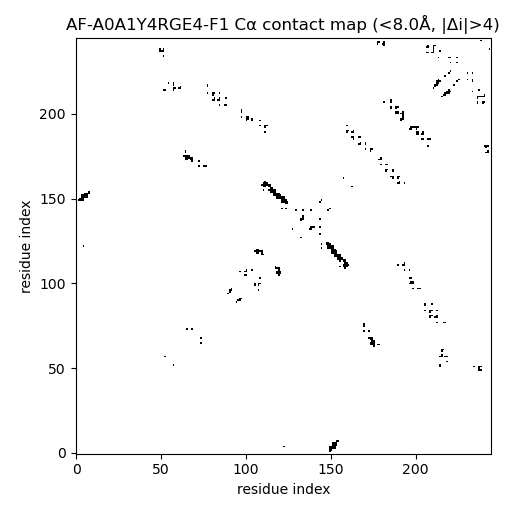7.141 7.696 15.981 1.00 96.88 75 GLU A N 1
ATOM 566 C CA . GLU A 1 75 ? -6.785 8.676 14.948 1.00 96.88 75 GLU A CA 1
ATOM 567 C C . GLU A 1 75 ? -5.551 8.215 14.169 1.00 96.88 75 GLU A C 1
ATOM 569 O O . GLU A 1 75 ? -5.552 8.213 12.936 1.00 96.88 75 GLU A O 1
ATOM 574 N N . ARG A 1 76 ? -4.524 7.733 14.877 1.00 97.62 76 ARG A N 1
ATOM 575 C CA . ARG A 1 76 ? -3.311 7.195 14.259 1.00 97.62 76 ARG A CA 1
ATOM 576 C C . ARG A 1 76 ? -3.613 6.006 13.345 1.00 97.62 76 ARG A C 1
ATOM 578 O O . ARG A 1 76 ? -3.085 5.974 12.234 1.00 97.62 76 ARG A O 1
ATOM 585 N N . LEU A 1 77 ? -4.448 5.054 13.766 1.00 98.12 77 LEU A N 1
ATOM 586 C CA . LEU A 1 77 ? -4.866 3.931 12.919 1.00 98.12 77 LEU A CA 1
ATOM 587 C C . LEU A 1 77 ? -5.613 4.422 11.675 1.00 98.12 77 LEU A C 1
ATOM 589 O O . LEU A 1 77 ? -5.263 4.052 10.554 1.00 98.12 77 LEU A O 1
ATOM 593 N N . THR A 1 78 ? -6.591 5.303 11.875 1.00 96.25 78 THR A N 1
ATOM 594 C CA . THR A 1 78 ? -7.432 5.846 10.802 1.00 96.25 78 THR A CA 1
ATOM 595 C C . THR A 1 78 ? -6.604 6.572 9.745 1.00 96.25 78 THR A C 1
ATOM 597 O O . THR A 1 78 ? -6.746 6.297 8.554 1.00 96.25 78 THR A O 1
ATOM 600 N N . GLU A 1 79 ? -5.699 7.465 10.149 1.00 96.12 79 GLU A N 1
ATOM 601 C CA . GLU A 1 79 ? -4.900 8.250 9.203 1.00 96.12 79 GLU A CA 1
ATOM 602 C C . GLU A 1 79 ? -3.843 7.410 8.469 1.00 96.12 79 GLU A C 1
ATOM 604 O O . GLU A 1 79 ? -3.588 7.658 7.287 1.00 96.12 79 GLU A O 1
ATOM 609 N N . ASN A 1 80 ? -3.263 6.386 9.107 1.00 96.88 80 ASN A N 1
ATOM 610 C CA . ASN A 1 80 ? -2.314 5.495 8.429 1.00 96.88 80 ASN A CA 1
ATOM 611 C C . ASN A 1 80 ? -3.004 4.588 7.400 1.00 96.88 80 ASN A C 1
ATOM 613 O O . ASN A 1 80 ? -2.505 4.465 6.281 1.00 96.88 80 ASN A O 1
ATOM 617 N N . ILE A 1 81 ? -4.168 4.012 7.726 1.00 97.62 81 ILE A N 1
ATOM 618 C CA . ILE A 1 81 ? -4.944 3.191 6.780 1.00 97.62 81 ILE A CA 1
ATOM 619 C C . ILE A 1 81 ? -5.438 4.035 5.600 1.00 97.62 81 ILE A C 1
ATOM 621 O O . ILE A 1 81 ? -5.236 3.657 4.448 1.00 97.62 81 ILE A O 1
ATOM 625 N N . LYS A 1 82 ? -5.970 5.232 5.864 1.00 94.81 82 LYS A N 1
ATOM 626 C CA . LYS A 1 82 ? -6.329 6.210 4.825 1.00 94.81 82 LYS A CA 1
ATOM 627 C C . LYS A 1 82 ? -5.153 6.550 3.915 1.00 94.81 82 LYS A C 1
ATOM 629 O O . LYS A 1 82 ? -5.299 6.580 2.697 1.00 94.81 82 LYS A O 1
ATOM 634 N N . THR A 1 83 ? -3.987 6.839 4.490 1.00 93.56 83 THR A N 1
ATOM 635 C CA . THR A 1 83 ? -2.801 7.199 3.700 1.00 93.56 83 THR A CA 1
ATOM 636 C C . THR A 1 83 ? -2.367 6.035 2.813 1.00 93.56 83 THR A C 1
ATOM 638 O O . THR A 1 83 ? -2.105 6.244 1.628 1.00 93.56 83 THR A O 1
ATOM 641 N N . ALA A 1 84 ? -2.353 4.813 3.352 1.00 95.00 84 ALA A N 1
ATOM 642 C CA . ALA A 1 84 ? -2.052 3.610 2.584 1.00 95.00 84 ALA A CA 1
ATOM 643 C C . ALA A 1 84 ? -3.062 3.392 1.442 1.00 95.00 84 ALA A C 1
ATOM 645 O O . ALA A 1 84 ? -2.640 3.138 0.312 1.00 95.00 84 ALA A O 1
ATOM 646 N N . ASN A 1 85 ? -4.367 3.569 1.698 1.00 94.62 85 ASN A N 1
ATOM 647 C CA . ASN A 1 85 ? -5.400 3.462 0.665 1.00 94.62 85 ASN A CA 1
ATOM 648 C C . ASN A 1 85 ? -5.143 4.458 -0.467 1.00 94.62 85 ASN A C 1
ATOM 650 O O . ASN A 1 85 ? -5.035 4.064 -1.621 1.00 94.62 85 ASN A O 1
ATOM 654 N N . LEU A 1 86 ? -4.967 5.740 -0.140 1.00 91.44 86 LEU A N 1
ATOM 655 C CA . LEU A 1 86 ? -4.788 6.792 -1.143 1.00 91.44 86 LEU A CA 1
ATOM 656 C C . LEU A 1 86 ? -3.540 6.578 -2.011 1.00 91.44 86 LEU A C 1
ATOM 658 O O . LEU A 1 86 ? -3.585 6.819 -3.217 1.00 91.44 86 LEU A O 1
ATOM 662 N N . VAL A 1 87 ? -2.434 6.112 -1.420 1.00 91.06 87 VAL A N 1
ATOM 663 C CA . VAL A 1 87 ? -1.205 5.797 -2.167 1.00 91.06 87 VAL A CA 1
ATOM 664 C C . VAL A 1 87 ? -1.436 4.633 -3.136 1.00 91.06 87 VAL A C 1
ATOM 666 O O . VAL A 1 87 ? -1.091 4.742 -4.316 1.00 91.06 87 VAL A O 1
ATOM 669 N N . LEU A 1 88 ? -2.047 3.540 -2.669 1.00 92.50 88 LEU A N 1
ATOM 670 C CA . LEU A 1 88 ? -2.311 2.358 -3.495 1.00 92.50 88 LEU A CA 1
ATOM 671 C C . LEU A 1 88 ? -3.374 2.626 -4.564 1.00 92.50 88 LEU A C 1
ATOM 673 O O . LEU A 1 88 ? -3.197 2.228 -5.714 1.00 92.50 88 LEU A O 1
ATOM 677 N N . GLU A 1 89 ? -4.434 3.354 -4.224 1.00 91.19 89 GLU A N 1
ATOM 678 C CA . GLU A 1 89 ? -5.492 3.752 -5.149 1.00 91.19 89 GLU A CA 1
ATOM 679 C C . GLU A 1 89 ? -4.941 4.648 -6.263 1.00 91.19 89 GLU A C 1
ATOM 681 O O . GLU A 1 89 ? -5.223 4.421 -7.441 1.00 91.19 89 GLU A O 1
ATOM 686 N N . GLN A 1 90 ? -4.078 5.613 -5.933 1.00 89.62 90 GLN A N 1
ATOM 687 C CA . GLN A 1 90 ? -3.425 6.443 -6.942 1.00 89.62 90 GLN A CA 1
ATOM 688 C C . GLN A 1 90 ? -2.522 5.614 -7.868 1.00 89.62 90 GLN A C 1
ATOM 690 O O . GLN A 1 90 ? -2.565 5.788 -9.090 1.00 89.62 90 GLN A O 1
ATOM 695 N N . ALA A 1 91 ? -1.723 4.698 -7.312 1.00 90.69 91 ALA A N 1
ATOM 696 C CA . ALA A 1 91 ? -0.861 3.811 -8.093 1.00 90.69 91 ALA A CA 1
ATOM 697 C C . ALA A 1 91 ? -1.676 2.864 -8.995 1.00 90.69 91 ALA A C 1
ATOM 699 O O . ALA A 1 91 ? -1.319 2.622 -10.152 1.00 90.69 91 ALA A O 1
ATOM 700 N N . TYR A 1 92 ? -2.814 2.379 -8.500 1.00 89.62 92 TYR A N 1
ATOM 701 C CA . TYR A 1 92 ? -3.758 1.579 -9.266 1.00 89.62 92 TYR A CA 1
ATOM 702 C C . TYR A 1 92 ? -4.364 2.367 -10.430 1.00 89.62 92 TYR A C 1
ATOM 704 O O . TYR A 1 92 ? -4.267 1.937 -11.581 1.00 89.62 92 TYR A O 1
ATOM 712 N N . MET A 1 93 ? -4.935 3.539 -10.149 1.00 86.69 93 MET A N 1
ATOM 713 C CA . MET A 1 93 ? -5.669 4.328 -11.137 1.00 86.69 93 MET A CA 1
ATOM 714 C C . MET A 1 93 ? -4.781 4.921 -12.230 1.00 86.69 93 MET A C 1
ATOM 716 O O . MET A 1 93 ? -5.189 4.976 -13.391 1.00 86.69 93 MET A O 1
ATOM 720 N N . TYR A 1 94 ? -3.594 5.407 -11.868 1.00 87.38 94 TYR A N 1
ATOM 721 C CA . TYR A 1 94 ? -2.782 6.222 -12.774 1.00 87.38 94 TYR A CA 1
ATOM 722 C C . TYR A 1 94 ? -1.519 5.529 -13.266 1.00 87.38 94 TYR A C 1
ATOM 724 O O . TYR A 1 94 ? -0.970 5.956 -14.281 1.00 87.38 94 TYR A O 1
ATOM 732 N N . ASP A 1 95 ? -1.063 4.477 -12.582 1.00 89.19 95 ASP A N 1
ATOM 733 C CA . ASP A 1 95 ? 0.225 3.854 -12.882 1.00 89.19 95 ASP A CA 1
ATOM 734 C C . ASP A 1 95 ? 0.137 2.368 -13.255 1.00 89.19 95 ASP A C 1
ATOM 736 O O . ASP A 1 95 ? 1.157 1.759 -13.578 1.00 89.19 95 ASP A O 1
ATOM 740 N N . ASN A 1 96 ? -1.072 1.788 -13.274 1.00 93.56 96 ASN A N 1
ATOM 741 C CA . ASN A 1 96 ? -1.297 0.367 -13.558 1.00 93.56 96 ASN A CA 1
ATOM 742 C C . ASN A 1 96 ? -0.384 -0.538 -12.706 1.00 93.56 96 ASN A C 1
ATOM 744 O O . ASN A 1 96 ? 0.243 -1.467 -13.221 1.00 93.56 96 ASN A O 1
ATOM 748 N N . ILE A 1 97 ? -0.272 -0.227 -11.409 1.00 95.25 97 ILE A N 1
ATOM 749 C CA . ILE A 1 97 ? 0.683 -0.879 -10.502 1.00 95.25 97 ILE A CA 1
ATOM 750 C C . ILE A 1 97 ? 0.592 -2.406 -10.553 1.00 95.25 97 ILE A C 1
ATOM 752 O O . ILE A 1 97 ? 1.607 -3.072 -10.718 1.00 95.25 97 ILE A O 1
ATOM 756 N N . PHE A 1 98 ? -0.617 -2.973 -10.525 1.00 95.75 98 PHE A N 1
ATOM 757 C CA . PHE A 1 98 ? -0.791 -4.426 -10.545 1.00 95.75 98 PHE A CA 1
ATOM 758 C C . PHE A 1 98 ? -0.324 -5.052 -11.857 1.00 95.75 98 PHE A C 1
ATOM 760 O O . PHE A 1 98 ? 0.390 -6.044 -11.816 1.00 95.75 98 PHE A O 1
ATOM 767 N N . GLY A 1 99 ? -0.592 -4.429 -13.008 1.00 96.75 99 GLY A N 1
ATOM 768 C CA . GLY A 1 99 ? -0.057 -4.921 -14.280 1.00 96.75 99 GLY A CA 1
ATOM 769 C C . GLY A 1 99 ? 1.475 -4.879 -14.350 1.00 96.75 99 GLY A C 1
ATOM 770 O O . GLY A 1 99 ? 2.076 -5.666 -15.071 1.00 96.75 99 GLY A O 1
ATOM 771 N N . LYS A 1 100 ? 2.129 -3.990 -13.593 1.00 96.06 100 LYS A N 1
ATOM 772 C CA . LYS A 1 100 ? 3.598 -3.939 -13.497 1.00 96.06 100 LYS A CA 1
ATOM 773 C C . LYS A 1 100 ? 4.171 -4.951 -12.514 1.00 96.06 100 LYS A C 1
ATOM 775 O O . LYS A 1 100 ? 5.305 -5.373 -12.709 1.00 96.06 100 LYS A O 1
ATOM 780 N N . LEU A 1 101 ? 3.416 -5.308 -11.479 1.00 98.06 101 LEU A N 1
ATOM 781 C CA . LEU A 1 101 ? 3.795 -6.316 -10.488 1.00 98.06 101 LEU A CA 1
ATOM 782 C C . LEU A 1 101 ? 3.545 -7.752 -10.980 1.00 98.06 101 LEU A C 1
ATOM 784 O O . LEU A 1 101 ? 4.044 -8.687 -10.366 1.00 98.06 101 LEU A O 1
ATOM 788 N N . GLU A 1 102 ? 2.811 -7.949 -12.085 1.00 97.94 102 GLU A N 1
ATOM 789 C CA . GLU A 1 102 ? 2.681 -9.267 -12.738 1.00 97.94 102 GLU A CA 1
ATOM 790 C C . GLU A 1 102 ? 4.040 -9.855 -13.156 1.00 97.94 102 GLU A C 1
ATOM 792 O O . GLU A 1 102 ? 4.207 -11.075 -13.174 1.00 97.94 102 GLU A O 1
ATOM 797 N N . ASP A 1 103 ? 5.014 -9.000 -13.480 1.00 97.25 103 ASP A N 1
ATOM 798 C CA . ASP A 1 103 ? 6.398 -9.406 -13.704 1.00 97.25 103 ASP A CA 1
ATOM 799 C C . ASP A 1 103 ? 7.165 -9.423 -12.372 1.00 97.25 103 ASP A C 1
ATOM 801 O O . ASP A 1 103 ? 7.340 -8.393 -11.718 1.00 97.25 103 ASP A O 1
ATOM 805 N N . LYS A 1 104 ? 7.646 -10.603 -11.972 1.00 97.50 104 LYS A N 1
ATOM 806 C CA . LYS A 1 104 ? 8.396 -10.804 -10.721 1.00 97.50 104 LYS A CA 1
ATOM 807 C C . LYS A 1 104 ? 9.752 -10.109 -10.704 1.00 97.50 104 LYS A C 1
ATOM 809 O O . LYS A 1 104 ? 10.260 -9.796 -9.628 1.00 97.50 104 LYS A O 1
ATOM 814 N N . ASP A 1 105 ? 10.317 -9.872 -11.886 1.00 95.81 105 ASP A N 1
ATOM 815 C CA . ASP A 1 105 ? 11.595 -9.184 -12.066 1.00 95.81 105 ASP A CA 1
ATOM 816 C C . ASP A 1 105 ? 11.398 -7.671 -12.288 1.00 95.81 105 ASP A C 1
ATOM 818 O O . ASP A 1 105 ? 12.355 -6.923 -12.516 1.00 95.81 105 ASP A O 1
ATOM 822 N N . SER A 1 106 ? 10.152 -7.192 -12.208 1.00 96.12 106 SER A N 1
ATOM 823 C CA . SER A 1 106 ? 9.821 -5.779 -12.331 1.00 96.12 106 SER A CA 1
ATOM 824 C C . SER A 1 106 ? 10.500 -4.951 -11.248 1.00 96.12 106 SER A C 1
ATOM 826 O O . SER A 1 106 ? 10.389 -5.225 -10.055 1.00 96.12 106 SER A O 1
ATOM 828 N N . LEU A 1 107 ? 11.112 -3.839 -11.656 1.00 96.50 107 LEU A N 1
ATOM 829 C CA . LEU A 1 107 ? 11.710 -2.875 -10.729 1.00 96.50 107 LEU A CA 1
ATOM 830 C C . LEU A 1 107 ? 10.675 -2.200 -9.811 1.00 96.50 107 LEU A C 1
ATOM 832 O O . LEU A 1 107 ? 11.057 -1.551 -8.842 1.00 96.50 107 LEU A O 1
ATOM 836 N N . TYR A 1 108 ? 9.377 -2.367 -10.081 1.00 96.69 108 TYR A N 1
ATOM 837 C CA . TYR A 1 108 ? 8.312 -1.911 -9.190 1.00 96.69 108 TYR A CA 1
ATOM 838 C C . TYR A 1 108 ? 8.253 -2.674 -7.863 1.00 96.69 108 TYR A C 1
ATOM 840 O O . TYR A 1 108 ? 7.757 -2.117 -6.885 1.00 96.69 108 TYR A O 1
ATOM 848 N N . TRP A 1 109 ? 8.819 -3.882 -7.782 1.00 98.44 109 TRP A N 1
ATOM 849 C CA . TRP A 1 109 ? 8.967 -4.591 -6.507 1.00 98.44 109 TRP A CA 1
ATOM 850 C C . TRP A 1 109 ? 9.870 -3.852 -5.511 1.00 98.44 109 TRP A C 1
ATOM 852 O O . TRP A 1 109 ? 9.688 -3.997 -4.308 1.00 98.44 109 TRP A O 1
ATOM 862 N N . ASN A 1 110 ? 10.706 -2.908 -5.966 1.00 98.00 110 ASN A N 1
ATOM 863 C CA . ASN A 1 110 ? 11.495 -2.068 -5.061 1.00 98.00 110 ASN A CA 1
ATOM 864 C C . ASN A 1 110 ? 10.647 -1.191 -4.119 1.00 98.00 110 ASN A C 1
ATOM 866 O O . ASN A 1 110 ? 11.179 -0.728 -3.114 1.00 98.00 110 ASN A O 1
ATOM 870 N N . TYR A 1 111 ? 9.350 -0.983 -4.390 1.00 96.88 111 TYR A N 1
ATOM 871 C CA . TYR A 1 111 ? 8.431 -0.383 -3.410 1.00 96.88 111 TYR A CA 1
ATOM 872 C C . TYR A 1 111 ? 8.225 -1.263 -2.166 1.00 96.88 111 TYR A C 1
ATOM 874 O O . TYR A 1 111 ? 7.977 -0.743 -1.083 1.00 96.88 111 TYR A O 1
ATOM 882 N N . PHE A 1 112 ? 8.333 -2.582 -2.310 1.00 98.06 112 PHE A N 1
ATOM 883 C CA . PHE A 1 112 ? 8.269 -3.539 -1.207 1.00 98.06 112 PHE A CA 1
ATOM 884 C C . PHE A 1 112 ? 9.653 -3.801 -0.608 1.00 98.06 112 PHE A C 1
ATOM 886 O O . PHE A 1 112 ? 9.752 -4.018 0.595 1.00 98.06 112 PHE A O 1
ATOM 893 N N . ASP A 1 11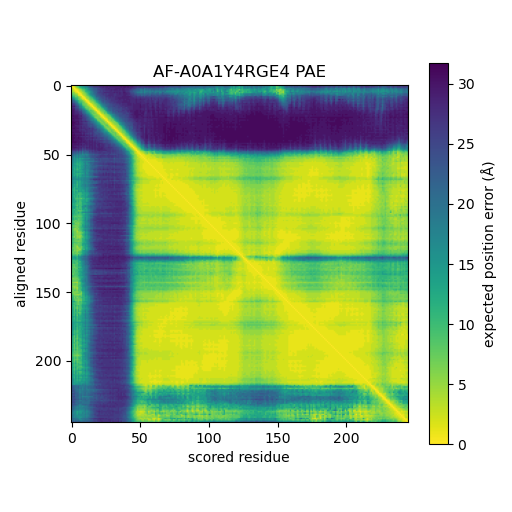3 ? 10.712 -3.738 -1.416 1.00 98.06 113 ASP A N 1
ATOM 894 C CA . ASP A 1 113 ? 12.039 -4.208 -0.997 1.00 98.06 113 ASP A CA 1
ATOM 895 C C . ASP A 1 113 ? 12.922 -3.133 -0.353 1.00 98.06 113 ASP A C 1
ATOM 897 O O . ASP A 1 113 ? 13.893 -3.460 0.332 1.00 98.06 113 ASP A O 1
ATOM 901 N N . GLN A 1 114 ? 12.680 -1.851 -0.650 1.00 97.25 114 GLN A N 1
ATOM 902 C CA . GLN A 1 114 ? 13.636 -0.782 -0.352 1.00 97.25 114 GLN A CA 1
ATOM 903 C C . GLN A 1 114 ? 12.957 0.518 0.083 1.00 97.25 114 GLN A C 1
ATOM 905 O O . GLN A 1 114 ? 11.977 0.959 -0.509 1.00 97.25 114 GLN A O 1
ATOM 910 N N . THR A 1 115 ? 13.557 1.190 1.065 1.00 94.56 115 THR A N 1
ATOM 911 C CA . THR A 1 115 ? 13.203 2.553 1.488 1.00 94.56 115 THR A CA 1
ATOM 912 C C . THR A 1 115 ? 14.191 3.581 0.908 1.00 94.56 115 THR A C 1
ATOM 914 O O . THR A 1 115 ? 15.378 3.295 0.738 1.00 94.56 115 THR A O 1
ATOM 917 N N . GLY A 1 116 ? 13.728 4.808 0.658 1.00 95.25 116 GLY A N 1
ATOM 918 C CA . GLY A 1 116 ? 14.495 5.934 0.115 1.00 95.25 116 GLY A CA 1
ATOM 919 C C . GLY A 1 116 ? 14.325 6.103 -1.396 1.00 95.25 116 GLY A C 1
ATOM 920 O O . GLY A 1 116 ? 13.284 5.759 -1.953 1.00 95.25 116 GLY A O 1
ATOM 921 N N . GLU A 1 117 ? 15.347 6.631 -2.076 1.00 97.00 117 GLU A N 1
ATOM 922 C CA . GLU A 1 117 ? 15.348 6.720 -3.541 1.00 97.00 117 GLU A CA 1
ATOM 923 C C . GLU A 1 117 ? 15.480 5.313 -4.141 1.00 97.00 117 GLU A C 1
ATOM 925 O O . GLU A 1 117 ? 16.552 4.705 -4.108 1.00 97.00 117 GLU A O 1
ATOM 930 N N . ILE A 1 118 ? 14.387 4.811 -4.711 1.00 96.50 118 ILE A N 1
ATOM 931 C CA . ILE A 1 118 ? 14.311 3.498 -5.348 1.00 96.50 118 ILE A CA 1
ATOM 932 C C . ILE A 1 118 ? 14.284 3.630 -6.865 1.00 96.50 118 ILE A C 1
ATOM 934 O O . ILE A 1 118 ? 13.685 4.553 -7.417 1.00 96.50 118 ILE A O 1
ATOM 938 N N . GLN A 1 119 ? 14.898 2.682 -7.569 1.00 96.50 119 GLN A N 1
ATOM 939 C CA . GLN A 1 119 ? 14.770 2.592 -9.020 1.00 96.50 119 GLN A CA 1
ATOM 940 C C . GLN A 1 119 ? 13.515 1.794 -9.385 1.00 96.50 119 GLN A C 1
ATOM 942 O O . GLN A 1 119 ? 13.389 0.647 -8.989 1.00 96.50 119 GLN A O 1
ATOM 947 N N . ILE A 1 120 ? 12.630 2.359 -10.202 1.00 95.12 120 ILE A N 1
ATOM 948 C CA . ILE A 1 120 ? 11.359 1.727 -10.615 1.00 95.12 120 ILE A CA 1
ATOM 949 C C . ILE A 1 120 ? 11.297 1.433 -12.117 1.00 95.12 120 ILE A C 1
ATOM 951 O O . ILE A 1 120 ? 10.321 0.894 -12.628 1.00 95.12 120 ILE A O 1
ATOM 955 N N . GLY A 1 121 ? 12.340 1.793 -12.862 1.00 94.00 121 GLY A N 1
ATOM 956 C CA . GLY A 1 121 ? 12.371 1.563 -14.296 1.00 94.00 121 GLY A CA 1
ATOM 957 C C . GLY A 1 121 ? 13.603 2.127 -14.980 1.00 94.00 121 GLY A C 1
ATOM 958 O O . GLY A 1 121 ? 14.570 2.567 -14.350 1.00 94.00 121 GLY A O 1
ATOM 959 N N . TRP A 1 122 ? 13.526 2.144 -16.306 1.00 93.56 122 TRP A N 1
ATOM 960 C CA . TRP A 1 122 ? 14.525 2.727 -17.188 1.00 93.56 122 TRP A CA 1
ATOM 961 C C . TRP A 1 122 ? 13.854 3.630 -18.219 1.00 93.56 122 TRP A C 1
ATOM 963 O O . TRP A 1 122 ? 12.848 3.265 -18.821 1.00 93.56 122 TRP A O 1
ATOM 973 N N . ALA A 1 123 ? 14.458 4.785 -18.466 1.00 91.94 123 ALA A N 1
ATOM 974 C CA . ALA A 1 123 ? 14.154 5.667 -19.583 1.00 91.94 123 ALA A CA 1
ATOM 975 C C . ALA A 1 123 ? 15.373 5.736 -20.505 1.00 91.94 123 ALA A C 1
ATOM 977 O O . ALA A 1 123 ? 16.498 5.543 -20.060 1.00 91.94 123 ALA A O 1
ATOM 978 N N . TYR A 1 124 ? 15.189 6.030 -21.783 1.00 90.06 124 TYR A N 1
ATOM 979 C CA . TYR A 1 124 ? 16.291 6.294 -22.708 1.00 90.06 124 TYR A CA 1
ATOM 980 C C . TYR A 1 124 ? 15.864 7.382 -23.695 1.00 90.06 124 TYR A C 1
ATOM 982 O O . TYR A 1 124 ? 14.681 7.526 -23.998 1.00 90.06 124 TYR A O 1
ATOM 990 N N . GLU A 1 125 ? 16.814 8.214 -24.126 1.00 83.81 125 GLU A N 1
ATOM 991 C CA . GLU A 1 125 ? 16.528 9.381 -24.969 1.00 83.81 125 GLU A CA 1
ATOM 992 C C . GLU A 1 125 ? 16.439 9.010 -26.463 1.00 83.81 125 GLU A C 1
ATOM 994 O O . GLU A 1 125 ? 17.178 8.156 -26.952 1.00 83.81 125 GLU A O 1
ATOM 999 N N . GLY A 1 126 ? 15.600 9.743 -27.204 1.00 79.00 126 GLY A N 1
ATOM 1000 C CA . GLY A 1 126 ? 15.567 9.759 -28.672 1.00 79.00 126 GLY A CA 1
ATOM 1001 C C . GLY A 1 126 ? 14.684 8.694 -29.328 1.00 79.00 126 GLY A C 1
ATOM 1002 O O . GLY A 1 126 ? 14.007 7.918 -28.661 1.00 79.00 126 GLY A O 1
ATOM 1003 N N . ASP A 1 127 ? 14.730 8.647 -30.661 1.00 80.88 127 ASP A N 1
ATOM 1004 C CA . ASP A 1 127 ? 14.026 7.661 -31.498 1.00 80.88 127 ASP A CA 1
ATOM 1005 C C . ASP A 1 127 ? 14.763 6.305 -31.526 1.00 80.88 127 ASP A C 1
ATOM 1007 O O . ASP A 1 127 ? 14.850 5.643 -32.561 1.00 80.88 127 ASP A O 1
ATOM 1011 N N . ILE A 1 128 ? 15.365 5.903 -30.398 1.00 84.69 128 ILE A N 1
ATOM 1012 C CA . ILE A 1 128 ? 16.092 4.637 -30.301 1.00 84.69 128 ILE A CA 1
ATOM 1013 C C . ILE A 1 128 ? 15.087 3.489 -30.378 1.00 84.69 128 ILE A C 1
ATOM 1015 O O . ILE A 1 128 ? 14.310 3.239 -29.452 1.00 84.69 128 ILE A O 1
ATOM 1019 N N . VAL A 1 129 ? 15.153 2.729 -31.468 1.00 90.00 129 VAL A N 1
ATOM 1020 C CA . VAL A 1 129 ? 14.438 1.462 -31.597 1.00 90.00 129 VAL A CA 1
ATOM 1021 C C . VAL A 1 129 ? 15.242 0.395 -30.855 1.00 90.00 129 VAL A C 1
ATOM 1023 O O . VAL A 1 129 ? 16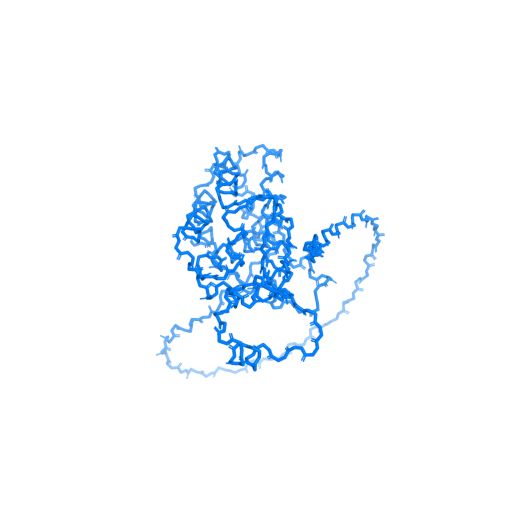.138 -0.229 -31.417 1.00 90.00 129 VAL A O 1
ATOM 1026 N N . LYS A 1 130 ? 14.939 0.202 -29.561 1.00 90.50 130 LYS A N 1
ATOM 1027 C CA . LYS A 1 130 ? 15.677 -0.692 -28.640 1.00 90.50 130 LYS A CA 1
ATOM 1028 C C . LYS A 1 130 ? 16.042 -2.038 -29.269 1.00 90.50 130 LYS A C 1
ATOM 1030 O O . LYS A 1 130 ? 17.190 -2.459 -29.186 1.00 90.50 130 LYS A O 1
ATOM 1035 N N . LYS A 1 131 ? 15.074 -2.690 -29.920 1.00 91.81 131 LYS A N 1
ATOM 1036 C CA . LYS A 1 131 ? 15.271 -4.002 -30.543 1.00 91.81 131 LYS A CA 1
ATOM 1037 C C . LYS A 1 131 ? 16.340 -3.978 -31.642 1.00 91.81 131 LYS A C 1
ATOM 1039 O O . LYS A 1 131 ? 17.179 -4.868 -31.665 1.00 91.81 131 LYS A O 1
ATOM 1044 N N . GLU A 1 132 ? 16.336 -2.961 -32.503 1.00 94.06 132 GLU A N 1
ATOM 1045 C CA . GLU A 1 132 ? 17.323 -2.824 -33.584 1.00 94.06 132 GLU A CA 1
ATOM 1046 C C . GLU A 1 132 ? 18.722 -2.602 -33.011 1.00 94.06 132 GLU A C 1
ATOM 1048 O O . GLU A 1 132 ? 19.652 -3.309 -33.379 1.00 94.06 132 GLU A O 1
ATOM 1053 N N . VAL A 1 133 ? 18.861 -1.708 -32.027 1.00 93.12 133 VAL A N 1
ATOM 1054 C CA . VAL A 1 133 ? 20.156 -1.456 -31.373 1.00 93.12 133 VAL A CA 1
ATOM 1055 C C . VAL A 1 133 ? 20.683 -2.704 -30.664 1.00 93.12 133 VAL A C 1
ATOM 1057 O O . VAL A 1 133 ? 21.871 -3.006 -30.757 1.00 93.12 133 VAL A O 1
ATOM 1060 N N . MET A 1 134 ? 19.818 -3.454 -29.975 1.00 94.88 134 MET A N 1
ATOM 1061 C CA . MET A 1 134 ? 20.215 -4.708 -29.329 1.00 94.88 134 MET A CA 1
ATOM 1062 C C . MET A 1 134 ? 20.691 -5.757 -30.343 1.00 94.88 134 MET A C 1
ATOM 1064 O O . MET A 1 134 ? 21.687 -6.431 -30.084 1.00 94.88 134 MET A O 1
ATOM 1068 N N . GLU A 1 135 ? 20.017 -5.883 -31.490 1.00 95.62 135 GLU A N 1
ATOM 1069 C CA . GLU A 1 135 ? 20.398 -6.812 -32.562 1.00 95.62 135 GLU A CA 1
ATOM 1070 C C . GLU A 1 135 ? 21.699 -6.385 -33.267 1.00 95.62 135 GLU A C 1
ATOM 1072 O O . GLU A 1 135 ? 22.589 -7.213 -33.462 1.00 95.62 135 GLU A O 1
ATOM 1077 N N . GLU A 1 136 ? 21.842 -5.103 -33.614 1.00 95.81 136 GLU A N 1
ATOM 1078 C CA . GLU A 1 136 ? 23.016 -4.561 -34.314 1.00 95.81 136 GLU A CA 1
ATOM 1079 C C . GLU A 1 136 ? 24.289 -4.618 -33.465 1.00 95.81 136 GLU A C 1
ATOM 1081 O O . GLU A 1 136 ? 25.375 -4.914 -33.973 1.00 95.81 136 GLU A O 1
ATOM 1086 N N . GLU A 1 137 ? 24.165 -4.343 -32.168 1.00 95.31 137 GLU A N 1
ATOM 1087 C CA . GLU A 1 137 ? 25.296 -4.311 -31.241 1.00 95.31 137 GLU A CA 1
ATOM 1088 C C . GLU A 1 137 ? 25.487 -5.621 -30.464 1.00 95.31 137 GLU A C 1
ATOM 1090 O O . GLU A 1 137 ? 26.450 -5.740 -29.703 1.00 95.31 137 GLU A O 1
ATOM 1095 N N . ASN A 1 138 ? 24.610 -6.611 -30.671 1.00 95.38 138 ASN A N 1
ATOM 1096 C CA . ASN A 1 138 ? 24.600 -7.886 -29.953 1.00 95.38 138 ASN A CA 1
ATOM 1097 C C . ASN A 1 138 ? 24.604 -7.684 -28.421 1.00 95.38 138 ASN A C 1
ATOM 1099 O O . ASN A 1 138 ? 25.440 -8.242 -27.704 1.00 95.38 138 ASN A O 1
ATOM 1103 N N . LEU A 1 139 ? 23.683 -6.845 -27.939 1.00 95.00 139 LEU A N 1
ATOM 1104 C CA . LEU A 1 139 ? 23.532 -6.491 -26.525 1.00 95.00 139 LEU A CA 1
ATOM 1105 C C . LEU A 1 139 ? 22.434 -7.319 -25.861 1.00 95.00 139 LEU A C 1
ATOM 1107 O O . LEU A 1 139 ? 21.386 -7.580 -26.455 1.00 95.00 139 LEU A O 1
ATOM 1111 N N . THR A 1 140 ? 22.642 -7.656 -24.590 1.00 94.25 140 THR A N 1
ATOM 1112 C CA . THR A 1 140 ? 21.532 -8.037 -23.712 1.00 94.25 140 THR A CA 1
ATOM 1113 C C . THR A 1 140 ? 20.694 -6.804 -23.354 1.00 94.25 140 THR A C 1
ATOM 1115 O O . THR A 1 140 ? 21.083 -5.660 -23.599 1.00 94.25 140 THR A O 1
ATOM 1118 N N . GLU A 1 141 ? 19.518 -7.020 -22.771 1.00 90.19 141 GLU A N 1
ATOM 1119 C CA . GLU A 1 141 ? 18.671 -5.922 -22.298 1.00 90.19 141 GLU A CA 1
ATOM 1120 C C . GLU A 1 141 ? 19.341 -5.116 -21.175 1.00 90.19 141 GLU A C 1
ATOM 1122 O O . GLU A 1 141 ? 19.288 -3.885 -21.175 1.00 90.19 141 GLU A O 1
ATOM 1127 N N . GLU A 1 142 ? 20.042 -5.799 -20.271 1.00 90.50 142 GLU A N 1
ATOM 1128 C CA . GLU A 1 142 ? 20.835 -5.167 -19.218 1.00 90.50 142 GLU A CA 1
ATOM 1129 C C . GLU A 1 142 ? 21.960 -4.305 -19.810 1.00 90.50 142 GLU A C 1
ATOM 1131 O O . GLU A 1 142 ? 22.123 -3.145 -19.423 1.00 90.50 142 GLU A O 1
ATOM 1136 N N . ASP A 1 143 ? 22.691 -4.821 -20.805 1.00 93.25 143 ASP A N 1
ATOM 1137 C CA . ASP A 1 143 ? 23.749 -4.064 -21.485 1.00 93.25 143 ASP A CA 1
ATOM 1138 C C . ASP A 1 143 ? 23.189 -2.827 -22.200 1.00 93.25 143 ASP A C 1
ATOM 1140 O O . ASP A 1 143 ? 23.789 -1.745 -22.152 1.00 93.25 143 ASP A O 1
ATOM 1144 N N . PHE A 1 144 ? 22.016 -2.964 -22.830 1.00 94.62 144 PHE A N 1
ATOM 1145 C CA . PHE A 1 144 ? 21.314 -1.848 -23.454 1.00 94.62 144 PHE A CA 1
ATOM 1146 C C . PHE A 1 144 ? 21.001 -0.759 -22.426 1.00 94.62 144 PHE A C 1
ATOM 1148 O O . PHE A 1 144 ? 21.378 0.396 -22.629 1.00 94.62 144 PHE A O 1
ATOM 1155 N N . TYR A 1 145 ? 20.372 -1.100 -21.299 1.00 93.19 145 TYR A N 1
ATOM 1156 C CA . TYR A 1 145 ? 20.045 -0.117 -20.264 1.00 93.19 145 TYR A CA 1
ATOM 1157 C C . TYR A 1 145 ? 21.281 0.453 -19.570 1.00 93.19 145 TYR A C 1
ATOM 1159 O O . TYR A 1 145 ? 21.326 1.640 -19.248 1.00 93.19 145 TYR A O 1
ATOM 1167 N N . SER A 1 146 ? 22.339 -0.335 -19.409 1.00 90.75 146 SER A N 1
ATOM 1168 C CA . SER A 1 146 ? 23.599 0.157 -18.860 1.00 90.75 146 SER A CA 1
ATOM 1169 C C . SER A 1 146 ? 24.230 1.245 -19.739 1.00 90.75 146 SER A C 1
ATOM 1171 O O . SER A 1 146 ? 24.804 2.207 -19.206 1.00 90.75 146 SER A O 1
ATOM 1173 N N . LYS A 1 147 ? 24.096 1.119 -21.067 1.00 92.12 147 LYS A N 1
ATOM 1174 C CA . LYS A 1 147 ? 24.699 2.012 -22.066 1.00 92.12 147 LYS A CA 1
ATOM 1175 C C . LYS A 1 147 ? 23.807 3.189 -22.470 1.00 92.12 147 LYS A C 1
ATOM 1177 O O . LYS A 1 147 ? 24.299 4.311 -22.571 1.00 92.12 147 LYS A O 1
ATOM 1182 N N . TYR A 1 148 ? 22.525 2.931 -22.699 1.00 92.56 148 TYR A N 1
ATOM 1183 C CA . TYR A 1 148 ? 21.554 3.885 -23.245 1.00 92.56 148 TYR A CA 1
ATOM 1184 C C . TYR A 1 148 ? 20.498 4.321 -22.228 1.00 92.56 148 TYR A C 1
ATOM 1186 O O . TYR A 1 148 ? 19.839 5.341 -22.427 1.00 92.56 148 TYR A O 1
ATOM 1194 N N . GLY A 1 149 ? 20.345 3.566 -21.142 1.00 92.69 149 GLY A N 1
ATOM 1195 C CA . GLY A 1 149 ? 19.357 3.815 -20.107 1.00 92.69 149 GLY A CA 1
ATOM 1196 C C . GLY A 1 149 ? 19.793 4.845 -19.064 1.00 92.69 149 GLY A C 1
ATOM 1197 O O . GLY A 1 149 ? 20.948 4.938 -18.637 1.00 92.69 149 GLY A O 1
ATOM 1198 N N . SER A 1 150 ? 18.794 5.579 -18.604 1.00 93.81 150 SER A N 1
ATOM 1199 C CA . SER A 1 150 ? 18.763 6.416 -17.419 1.00 93.81 150 SER A CA 1
ATOM 1200 C C . SER A 1 150 ? 17.784 5.788 -16.426 1.00 93.81 150 SER A C 1
ATOM 1202 O O . SER A 1 150 ? 16.658 5.481 -16.823 1.00 93.81 150 SER A O 1
ATOM 1204 N N . PRO A 1 151 ? 18.172 5.578 -15.158 1.00 93.69 151 PRO A N 1
ATOM 1205 C CA . PRO A 1 151 ? 17.253 5.035 -14.168 1.00 93.69 151 PRO A CA 1
ATOM 1206 C C . PRO A 1 151 ? 16.090 6.009 -13.945 1.00 93.69 151 PRO A C 1
ATOM 1208 O O . PRO A 1 151 ? 16.289 7.227 -13.835 1.00 93.69 151 PRO A O 1
ATOM 1211 N N . VAL A 1 152 ? 14.881 5.454 -13.896 1.00 94.25 152 VAL A N 1
ATOM 1212 C CA . VAL A 1 152 ? 13.688 6.148 -13.404 1.00 94.25 152 VAL A CA 1
ATOM 1213 C C . VAL A 1 152 ? 13.572 5.822 -11.927 1.00 94.25 152 VAL A C 1
ATOM 1215 O O . VAL A 1 152 ? 13.575 4.643 -11.571 1.00 94.25 152 VAL A O 1
ATOM 1218 N N . VAL A 1 153 ? 13.503 6.852 -11.086 1.00 95.25 153 VAL A N 1
ATOM 1219 C CA . VAL A 1 153 ? 13.487 6.701 -9.627 1.00 95.25 153 VAL A CA 1
ATOM 1220 C C . VAL A 1 153 ? 12.252 7.331 -8.998 1.00 95.25 153 VAL A C 1
ATOM 1222 O O . VAL A 1 153 ? 11.675 8.280 -9.546 1.00 95.25 153 VAL A O 1
ATOM 1225 N N . ALA A 1 154 ? 11.892 6.820 -7.827 1.00 92.69 154 ALA A N 1
ATOM 1226 C CA . ALA A 1 154 ? 10.859 7.350 -6.951 1.00 92.69 154 ALA A CA 1
ATOM 1227 C C . ALA A 1 154 ? 11.365 7.391 -5.504 1.00 92.69 154 ALA A C 1
ATOM 1229 O O . ALA A 1 154 ? 12.263 6.640 -5.138 1.00 92.69 154 ALA A O 1
ATOM 1230 N N . GLU A 1 155 ? 10.780 8.264 -4.688 1.00 94.19 155 GLU A N 1
ATOM 1231 C CA . GLU A 1 155 ? 11.002 8.251 -3.242 1.00 94.19 155 GLU A CA 1
ATOM 1232 C C . GLU A 1 155 ? 10.014 7.276 -2.598 1.00 94.19 155 GLU A C 1
ATOM 1234 O O . GLU A 1 155 ? 8.799 7.444 -2.745 1.00 94.19 155 GLU A O 1
ATOM 1239 N N . ASN A 1 156 ? 10.525 6.285 -1.873 1.00 94.12 156 ASN A N 1
ATOM 1240 C CA . ASN A 1 156 ? 9.726 5.358 -1.089 1.00 94.12 156 ASN A CA 1
ATOM 1241 C C . ASN A 1 156 ? 9.947 5.582 0.408 1.00 94.12 156 ASN A C 1
ATOM 1243 O O . ASN A 1 156 ? 11.077 5.584 0.882 1.00 94.12 156 ASN A O 1
ATOM 1247 N N . HIS A 1 157 ? 8.869 5.768 1.163 1.00 90.81 157 HIS A N 1
ATOM 1248 C CA . HIS A 1 157 ? 8.964 6.077 2.594 1.00 90.81 157 HIS A CA 1
ATOM 1249 C C . HIS A 1 157 ? 8.958 4.822 3.468 1.00 90.81 157 HIS A C 1
ATOM 1251 O O . HIS A 1 157 ? 9.498 4.858 4.572 1.00 90.81 157 HIS A O 1
ATOM 1257 N N . TYR A 1 158 ? 8.348 3.742 2.974 1.00 90.81 158 TYR A N 1
ATOM 1258 C CA . TYR A 1 158 ? 8.195 2.481 3.684 1.00 90.81 158 TYR A CA 1
ATOM 1259 C C . TYR A 1 158 ? 8.404 1.324 2.712 1.00 90.81 158 TYR A C 1
ATOM 1261 O O . TYR A 1 158 ? 7.683 1.211 1.723 1.00 90.81 158 TYR A O 1
ATOM 1269 N N . ASP A 1 159 ? 9.362 0.460 3.019 1.00 97.06 159 ASP A N 1
ATOM 1270 C CA . ASP A 1 159 ? 9.381 -0.904 2.499 1.00 97.06 159 ASP A CA 1
ATOM 1271 C C . ASP A 1 159 ? 8.359 -1.789 3.241 1.00 97.06 159 ASP A C 1
ATOM 1273 O O . ASP A 1 159 ? 7.662 -1.361 4.172 1.00 97.06 159 ASP A O 1
ATOM 1277 N N . ALA A 1 160 ? 8.246 -3.041 2.803 1.00 98.06 160 ALA A N 1
ATOM 1278 C CA . ALA A 1 160 ? 7.302 -4.009 3.342 1.00 98.06 160 ALA A CA 1
ATOM 1279 C C . ALA A 1 160 ? 7.555 -4.324 4.824 1.00 98.06 160 ALA A C 1
ATOM 1281 O O . ALA A 1 160 ? 6.599 -4.517 5.577 1.00 98.06 160 ALA A O 1
ATOM 1282 N N . GLU A 1 161 ? 8.819 -4.360 5.259 1.00 98.12 161 GLU A N 1
ATOM 1283 C CA . GLU A 1 161 ? 9.173 -4.613 6.658 1.00 98.12 161 GLU A CA 1
ATOM 1284 C C . GLU A 1 161 ? 8.697 -3.453 7.536 1.00 98.12 161 GLU A C 1
ATOM 1286 O O . GLU A 1 161 ? 7.936 -3.670 8.482 1.00 98.12 161 GLU A O 1
ATOM 1291 N N . ALA A 1 162 ? 9.038 -2.217 7.167 1.00 97.88 162 ALA A N 1
ATOM 1292 C CA . ALA A 1 162 ? 8.638 -1.027 7.909 1.00 97.88 162 ALA A CA 1
ATOM 1293 C C . ALA A 1 162 ? 7.109 -0.843 7.950 1.00 97.88 162 ALA A C 1
ATOM 1295 O O . ALA A 1 162 ? 6.554 -0.466 8.987 1.00 97.88 162 ALA A O 1
ATOM 1296 N N . PHE A 1 163 ? 6.403 -1.135 6.851 1.00 98.00 163 PHE A N 1
ATOM 1297 C CA . PHE A 1 163 ? 4.938 -1.086 6.823 1.00 98.00 163 PHE A CA 1
ATOM 1298 C C . PHE A 1 163 ? 4.306 -2.175 7.704 1.00 98.00 163 PHE A C 1
ATOM 1300 O O . PHE A 1 163 ? 3.393 -1.892 8.484 1.00 98.00 163 PHE A O 1
ATOM 1307 N N . ALA A 1 164 ? 4.818 -3.408 7.645 1.00 98.38 164 ALA A N 1
ATOM 1308 C CA . ALA A 1 164 ? 4.342 -4.506 8.481 1.00 98.38 164 ALA A CA 1
ATOM 1309 C C . ALA A 1 164 ? 4.577 -4.244 9.979 1.00 98.38 164 ALA A C 1
ATOM 1311 O O . ALA A 1 164 ? 3.715 -4.572 10.796 1.00 98.38 164 ALA A O 1
ATOM 1312 N N . GLU A 1 165 ? 5.709 -3.642 10.352 1.00 98.50 165 GLU A N 1
ATOM 1313 C CA . GLU A 1 165 ? 5.995 -3.236 11.733 1.00 98.50 165 GLU A CA 1
ATOM 1314 C C . GLU A 1 165 ? 5.041 -2.142 12.222 1.00 98.50 165 GLU A C 1
ATOM 1316 O O . GLU A 1 165 ? 4.497 -2.254 13.323 1.00 98.50 165 GLU A O 1
ATOM 1321 N N . LEU A 1 166 ? 4.779 -1.122 11.397 1.00 98.12 166 LEU A N 1
ATOM 1322 C CA . LEU A 1 166 ? 3.814 -0.065 11.708 1.00 98.12 166 LEU A CA 1
ATOM 1323 C C . LEU A 1 166 ? 2.415 -0.641 11.968 1.00 98.12 166 LEU A C 1
ATOM 1325 O O . LEU A 1 166 ? 1.777 -0.303 12.969 1.00 98.12 166 LEU A O 1
ATOM 1329 N N . LEU A 1 167 ? 1.944 -1.533 11.093 1.00 98.25 167 LEU A N 1
ATOM 1330 C CA . LEU A 1 167 ? 0.655 -2.200 11.273 1.00 98.25 167 LEU A CA 1
ATOM 1331 C C . LEU A 1 167 ? 0.647 -3.106 12.506 1.00 98.25 167 LEU A C 1
ATOM 1333 O O . LEU A 1 167 ? -0.347 -3.127 13.227 1.00 98.25 167 LEU A O 1
ATOM 1337 N N . ALA A 1 168 ? 1.734 -3.830 12.784 1.00 98.62 168 ALA A N 1
ATOM 1338 C CA . ALA A 1 168 ? 1.832 -4.682 13.967 1.00 98.62 168 ALA A CA 1
ATOM 1339 C C . ALA A 1 168 ? 1.769 -3.867 15.269 1.00 98.62 168 ALA A C 1
ATOM 1341 O O . ALA A 1 168 ? 1.110 -4.288 16.223 1.00 98.62 168 ALA A O 1
ATOM 1342 N N . ASP A 1 169 ? 2.405 -2.693 15.293 1.00 98.50 169 ASP A N 1
ATOM 1343 C CA . ASP A 1 169 ? 2.349 -1.766 16.422 1.00 98.50 169 ASP A CA 1
ATOM 1344 C C . ASP A 1 169 ? 0.927 -1.224 16.629 1.00 98.50 169 ASP A C 1
ATOM 1346 O O . ASP A 1 169 ? 0.406 -1.291 17.740 1.00 98.50 169 ASP A O 1
ATOM 1350 N N . MET A 1 170 ? 0.244 -0.774 15.568 1.00 98.25 170 MET A N 1
ATOM 1351 C CA . MET A 1 170 ? -1.165 -0.347 15.660 1.00 98.25 170 MET A CA 1
ATOM 1352 C C . MET A 1 170 ? -2.100 -1.494 16.054 1.00 98.25 170 MET A C 1
ATOM 1354 O O . MET A 1 170 ? -2.985 -1.312 16.881 1.00 98.25 170 MET A O 1
ATOM 1358 N N . LYS A 1 171 ? -1.880 -2.705 15.536 1.00 98.38 171 LYS A N 1
ATOM 1359 C CA . LYS A 1 171 ? -2.665 -3.886 15.914 1.00 98.38 171 LYS A CA 1
ATOM 1360 C C . LYS A 1 171 ? -2.569 -4.182 17.412 1.00 98.38 171 LYS A C 1
ATOM 1362 O O . LYS A 1 171 ? -3.534 -4.659 17.999 1.00 98.38 171 LYS A O 1
ATOM 1367 N N . SER A 1 172 ? -1.425 -3.902 18.040 1.00 98.06 172 SER A N 1
ATOM 1368 C CA . SER A 1 172 ? -1.205 -4.183 19.465 1.00 98.06 172 SER A CA 1
ATOM 1369 C C . SER A 1 172 ? -2.084 -3.358 20.415 1.00 98.06 172 SER A C 1
ATOM 1371 O O . SER A 1 172 ? -2.250 -3.751 21.570 1.00 98.06 172 SER A O 1
ATOM 1373 N N . THR A 1 173 ? -2.660 -2.250 19.935 1.00 96.81 173 THR A N 1
ATOM 1374 C CA . THR A 1 173 ? -3.544 -1.368 20.713 1.00 96.81 173 THR A CA 1
ATOM 1375 C C . THR A 1 173 ? -5.028 -1.668 20.484 1.00 96.81 173 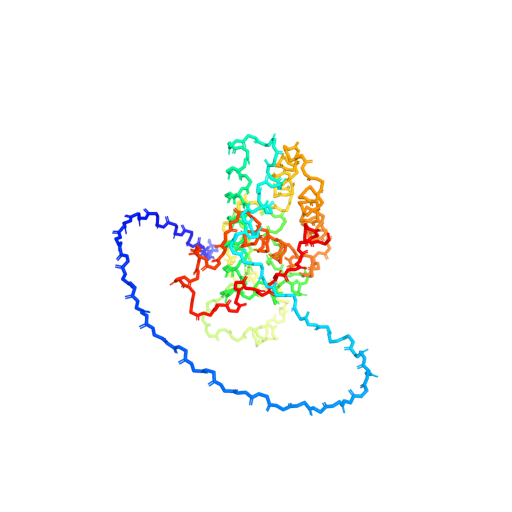THR A C 1
ATOM 1377 O O . THR A 1 173 ? -5.874 -1.192 21.237 1.00 96.81 173 THR A O 1
ATOM 1380 N N . VAL A 1 174 ? -5.359 -2.472 19.467 1.00 97.44 174 VAL A N 1
ATOM 1381 C CA . VAL A 1 174 ? -6.734 -2.847 19.122 1.00 97.44 174 VAL A CA 1
ATOM 1382 C C . VAL A 1 174 ? -7.235 -3.947 20.053 1.00 97.44 174 VAL A C 1
ATOM 1384 O O . VAL A 1 174 ? -6.591 -4.982 20.189 1.00 97.44 174 VAL A O 1
ATOM 1387 N N . ASN A 1 175 ? -8.423 -3.780 20.640 1.00 96.69 175 ASN A N 1
ATOM 1388 C CA . ASN A 1 175 ? -9.049 -4.818 21.474 1.00 96.69 175 ASN A CA 1
ATOM 1389 C C . ASN A 1 175 ? -9.944 -5.778 20.677 1.00 96.69 175 ASN A C 1
ATOM 1391 O O . ASN A 1 175 ? -10.114 -6.930 21.070 1.00 96.69 175 ASN A O 1
ATOM 1395 N N . ASN A 1 176 ? -10.538 -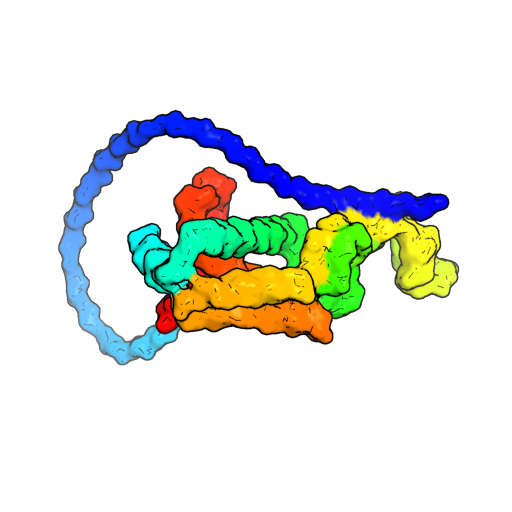5.299 19.583 1.00 97.31 176 ASN A N 1
ATOM 1396 C CA . ASN A 1 176 ? -11.489 -6.058 18.783 1.00 97.31 176 ASN A CA 1
ATOM 1397 C C . ASN A 1 176 ? -10.780 -7.154 17.962 1.00 97.31 176 ASN A C 1
ATOM 1399 O O . ASN A 1 176 ? -9.916 -6.853 17.139 1.00 97.31 176 ASN A O 1
ATOM 1403 N N . GLU A 1 177 ? -11.151 -8.422 18.175 1.00 96.69 177 GLU A N 1
ATOM 1404 C CA . GLU A 1 177 ? -10.503 -9.573 17.525 1.00 96.69 177 GLU A CA 1
ATOM 1405 C C . GLU A 1 177 ? -10.656 -9.559 15.998 1.00 96.69 177 GLU A C 1
ATOM 1407 O O . GLU A 1 177 ? -9.706 -9.895 15.293 1.00 96.69 177 GLU A O 1
ATOM 1412 N N . ASN A 1 178 ? -11.799 -9.111 15.470 1.00 96.25 178 ASN A N 1
ATOM 1413 C CA . ASN A 1 178 ? -12.023 -9.062 14.026 1.00 96.25 178 ASN A CA 1
ATOM 1414 C C . ASN A 1 178 ? -11.122 -8.015 13.359 1.00 96.25 178 ASN A C 1
ATOM 1416 O O . ASN A 1 178 ? -10.429 -8.323 12.391 1.00 96.25 178 ASN A O 1
ATOM 1420 N N . LEU A 1 179 ? -11.031 -6.809 13.932 1.00 97.44 179 LEU A N 1
ATOM 1421 C CA . LEU A 1 179 ? -10.105 -5.789 13.431 1.00 97.44 179 LEU A CA 1
ATOM 1422 C C . LEU A 1 179 ? -8.639 -6.236 13.573 1.00 97.44 179 LEU A C 1
ATOM 1424 O O . LEU A 1 179 ? -7.829 -5.985 12.681 1.00 97.44 179 LEU A O 1
ATOM 1428 N N . GLN A 1 180 ? -8.278 -6.940 14.654 1.00 98.06 180 GLN A N 1
ATOM 1429 C CA . GLN A 1 180 ? -6.941 -7.535 14.759 1.00 98.06 180 GLN A CA 1
ATOM 1430 C C . GLN A 1 180 ? -6.672 -8.549 13.640 1.00 98.06 180 GLN A C 1
ATOM 1432 O O . GLN A 1 180 ? -5.559 -8.576 13.109 1.00 98.06 180 GLN A O 1
ATOM 1437 N N . ASN A 1 181 ? -7.657 -9.376 13.284 1.00 98.12 181 ASN A N 1
ATOM 1438 C CA . ASN A 1 181 ? -7.524 -10.356 12.210 1.00 98.12 181 ASN A CA 1
ATOM 1439 C C . ASN A 1 181 ? -7.334 -9.669 10.856 1.00 98.12 181 ASN A C 1
ATOM 1441 O O . ASN A 1 181 ? -6.395 -10.014 10.146 1.00 98.12 181 ASN A O 1
ATOM 1445 N N . ASP A 1 182 ? -8.135 -8.656 10.526 1.00 98.44 182 ASP A N 1
ATOM 1446 C CA . ASP A 1 182 ? -7.983 -7.912 9.268 1.00 98.44 182 ASP A CA 1
ATOM 1447 C C . ASP A 1 182 ? -6.626 -7.198 9.178 1.00 98.44 182 ASP A C 1
ATOM 1449 O O . ASP A 1 182 ? -5.941 -7.282 8.157 1.00 98.44 182 ASP A O 1
ATOM 1453 N N . LEU A 1 183 ? -6.156 -6.579 10.268 1.00 98.62 183 LEU A N 1
ATOM 1454 C CA . LEU A 1 183 ? -4.805 -6.004 10.322 1.00 98.62 183 LEU A CA 1
ATOM 1455 C C . LEU A 1 183 ? -3.719 -7.072 10.144 1.00 98.62 183 LEU A C 1
ATOM 1457 O O . LEU A 1 183 ? -2.718 -6.834 9.465 1.00 98.62 183 LEU A O 1
ATOM 1461 N N . GLN A 1 184 ? -3.908 -8.259 10.725 1.00 98.75 184 GLN A N 1
ATOM 1462 C CA . GLN A 1 184 ? -2.987 -9.377 10.538 1.00 98.75 184 GLN A CA 1
ATOM 1463 C C . GLN A 1 184 ? -2.969 -9.863 9.084 1.00 98.75 184 GLN A C 1
ATOM 1465 O O . GLN A 1 184 ? -1.889 -10.122 8.561 1.00 98.75 184 GLN A O 1
ATOM 1470 N N . GLN A 1 185 ? -4.119 -9.912 8.408 1.00 98.56 185 GLN A N 1
ATOM 1471 C CA . GLN A 1 185 ? -4.187 -10.266 6.990 1.00 98.56 185 GLN A CA 1
ATOM 1472 C C . GLN A 1 185 ? -3.393 -9.282 6.125 1.00 98.56 185 GLN A C 1
ATOM 1474 O O . GLN A 1 185 ? -2.659 -9.710 5.233 1.00 98.56 185 GLN A O 1
ATOM 1479 N N . ILE A 1 186 ? -3.474 -7.975 6.399 1.00 98.69 186 ILE A N 1
ATOM 1480 C CA . ILE A 1 186 ? -2.681 -6.973 5.670 1.00 98.69 186 ILE A CA 1
ATOM 1481 C C . ILE A 1 186 ? -1.179 -7.201 5.907 1.00 98.69 186 ILE A C 1
ATOM 1483 O O . ILE A 1 186 ? -0.396 -7.195 4.955 1.00 98.69 186 ILE A O 1
ATOM 1487 N N . ILE A 1 187 ? -0.771 -7.456 7.156 1.00 98.81 187 ILE A N 1
ATOM 1488 C CA . ILE A 1 187 ? 0.626 -7.754 7.518 1.00 98.81 187 ILE A CA 1
ATOM 1489 C C . ILE A 1 187 ? 1.137 -8.999 6.784 1.00 98.81 187 ILE A C 1
ATOM 1491 O O . ILE A 1 187 ? 2.243 -8.985 6.240 1.00 98.81 187 ILE A O 1
ATOM 1495 N N . ASP A 1 188 ? 0.349 -10.071 6.757 1.00 98.81 188 ASP A N 1
ATOM 1496 C CA . ASP A 1 188 ? 0.750 -11.333 6.137 1.00 98.81 188 ASP A CA 1
ATOM 1497 C C . ASP A 1 188 ? 0.850 -11.199 4.616 1.00 98.81 188 ASP A C 1
ATOM 1499 O O . ASP A 1 188 ? 1.853 -11.615 4.037 1.00 98.81 188 ASP A O 1
ATOM 1503 N N . ASN A 1 189 ? -0.118 -10.539 3.971 1.00 98.81 189 ASN A N 1
ATOM 1504 C CA . ASN A 1 189 ? -0.031 -10.242 2.539 1.00 98.81 189 ASN A CA 1
ATOM 1505 C C . ASN A 1 189 ? 1.168 -9.333 2.222 1.00 98.81 189 ASN A C 1
ATOM 1507 O O . ASN A 1 189 ? 1.841 -9.553 1.222 1.00 98.81 189 ASN A O 1
ATOM 1511 N N . THR A 1 190 ? 1.490 -8.360 3.079 1.00 98.69 190 THR A N 1
ATOM 1512 C CA . THR A 1 190 ? 2.670 -7.487 2.908 1.00 98.69 190 THR A CA 1
ATOM 1513 C C . THR A 1 190 ? 3.966 -8.291 2.887 1.00 98.69 190 THR A C 1
ATOM 1515 O O . THR A 1 190 ? 4.794 -8.118 1.993 1.00 98.69 190 THR A O 1
ATOM 1518 N N . LYS A 1 191 ? 4.123 -9.217 3.838 1.00 98.62 191 LYS A N 1
ATOM 1519 C CA . LYS A 1 191 ? 5.298 -10.095 3.905 1.00 98.62 191 LYS A CA 1
ATOM 1520 C C . LYS A 1 191 ? 5.358 -11.048 2.720 1.00 98.62 191 LYS A C 1
ATOM 1522 O O . LYS A 1 191 ? 6.403 -11.173 2.093 1.00 98.62 191 LYS A O 1
ATOM 1527 N N . LEU A 1 192 ? 4.235 -11.675 2.373 1.00 98.69 192 LEU A N 1
ATOM 1528 C CA . LEU A 1 192 ? 4.164 -12.591 1.238 1.00 98.69 192 LEU A CA 1
ATOM 1529 C C . LEU A 1 192 ? 4.458 -11.880 -0.088 1.00 98.69 192 LEU A C 1
ATOM 1531 O O . LEU A 1 192 ? 5.161 -12.444 -0.924 1.00 98.69 192 LEU A O 1
ATOM 1535 N N . ALA A 1 193 ? 3.985 -10.647 -0.276 1.00 98.19 193 ALA A N 1
ATOM 1536 C CA . ALA A 1 193 ? 4.288 -9.841 -1.455 1.00 98.19 193 ALA A CA 1
ATOM 1537 C C . ALA A 1 193 ? 5.805 -9.633 -1.609 1.00 98.19 193 ALA A C 1
ATOM 1539 O O . ALA A 1 193 ? 6.348 -9.958 -2.662 1.00 98.19 193 ALA A O 1
ATOM 1540 N N . ALA A 1 194 ? 6.491 -9.201 -0.547 1.00 97.81 194 ALA A N 1
ATOM 1541 C CA . ALA A 1 194 ? 7.944 -9.004 -0.552 1.00 97.81 194 ALA A CA 1
ATOM 1542 C C . ALA A 1 194 ? 8.737 -10.316 -0.697 1.00 97.81 194 ALA A C 1
ATOM 1544 O O . ALA A 1 194 ? 9.750 -10.373 -1.381 1.00 97.81 194 ALA A O 1
ATOM 1545 N N . GLU A 1 195 ? 8.283 -11.410 -0.082 1.00 98.06 195 GLU A N 1
ATOM 1546 C CA . GLU A 1 195 ? 8.995 -12.693 -0.144 1.00 98.06 195 GLU A CA 1
ATOM 1547 C C . GLU A 1 195 ? 8.856 -13.399 -1.500 1.00 98.06 195 GLU A C 1
ATOM 1549 O O . GLU A 1 195 ? 9.750 -14.144 -1.911 1.00 98.06 195 GLU A O 1
ATOM 1554 N N . THR A 1 196 ? 7.712 -13.233 -2.170 1.00 98.31 196 THR A N 1
ATOM 1555 C CA . THR A 1 196 ? 7.337 -14.073 -3.322 1.00 98.31 196 THR A CA 1
ATOM 1556 C C . THR A 1 196 ? 7.246 -13.324 -4.645 1.00 98.31 196 THR A C 1
ATOM 1558 O O . THR A 1 196 ? 7.254 -13.972 -5.702 1.00 98.31 196 THR A O 1
ATOM 1561 N N . HIS A 1 197 ? 7.146 -11.992 -4.587 1.00 98.50 197 HIS A N 1
ATOM 1562 C CA . HIS A 1 197 ? 6.851 -11.123 -5.724 1.00 98.50 197 HIS A CA 1
ATOM 1563 C C . HIS A 1 197 ? 5.610 -11.596 -6.502 1.00 98.50 197 HIS A C 1
ATOM 1565 O O . HIS A 1 197 ? 5.565 -11.553 -7.730 1.00 98.50 197 HIS A O 1
ATOM 1571 N N . GLU A 1 198 ? 4.597 -12.110 -5.797 1.00 98.50 198 GLU A N 1
ATOM 1572 C CA . GLU A 1 198 ? 3.306 -12.444 -6.396 1.00 98.50 198 GLU A CA 1
ATOM 1573 C C . GLU A 1 198 ? 2.368 -11.240 -6.281 1.00 98.50 198 GLU A C 1
ATOM 1575 O O . GLU A 1 198 ? 1.994 -10.817 -5.183 1.00 98.50 198 GLU A O 1
ATOM 1580 N N . MET A 1 199 ? 1.954 -10.707 -7.432 1.00 97.94 199 MET A N 1
ATOM 1581 C CA . MET A 1 199 ? 1.055 -9.550 -7.533 1.00 97.94 199 MET A CA 1
ATOM 1582 C C . MET A 1 199 ? -0.237 -9.720 -6.726 1.00 97.94 199 MET A C 1
ATOM 1584 O O . MET A 1 199 ? -0.761 -8.745 -6.190 1.00 97.94 199 MET A O 1
ATOM 1588 N N . GLU A 1 200 ? -0.736 -10.953 -6.609 1.00 98.19 200 GLU A N 1
ATOM 1589 C CA . GLU A 1 200 ? -1.962 -11.267 -5.876 1.00 98.19 200 GLU A CA 1
ATOM 1590 C C . GLU A 1 200 ? -1.923 -10.753 -4.432 1.00 98.19 200 GLU A C 1
ATOM 1592 O O . GLU A 1 200 ? -2.887 -10.134 -3.982 1.00 98.19 200 GLU A O 1
ATOM 1597 N N . TYR A 1 201 ? -0.794 -10.906 -3.734 1.00 98.44 201 TYR A N 1
ATOM 1598 C CA . TYR A 1 201 ? -0.661 -10.417 -2.363 1.00 98.44 201 TYR A CA 1
ATOM 1599 C C . TYR A 1 201 ? -0.666 -8.885 -2.301 1.00 98.44 201 TYR A C 1
ATOM 1601 O O . TYR A 1 201 ? -1.337 -8.311 -1.446 1.00 98.44 201 TYR A O 1
ATOM 1609 N N . ALA A 1 202 ? -0.006 -8.206 -3.246 1.00 97.81 202 ALA A N 1
ATOM 1610 C CA . ALA A 1 202 ? -0.049 -6.746 -3.343 1.00 97.81 202 ALA A CA 1
ATOM 1611 C C . ALA A 1 202 ? -1.472 -6.225 -3.619 1.00 97.81 202 ALA A C 1
ATOM 1613 O O . ALA A 1 202 ? -1.904 -5.226 -3.043 1.00 97.81 202 ALA A O 1
ATOM 1614 N N . ASN A 1 203 ? -2.225 -6.922 -4.471 1.00 97.38 203 ASN A N 1
ATOM 1615 C CA . ASN A 1 203 ? -3.622 -6.603 -4.746 1.00 97.38 203 ASN A CA 1
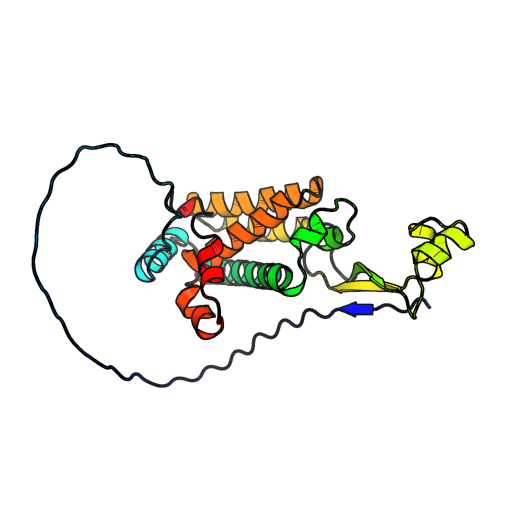ATOM 1616 C C . ASN A 1 203 ? -4.504 -6.815 -3.508 1.00 97.38 203 ASN A C 1
ATOM 1618 O O . ASN A 1 203 ? -5.336 -5.969 -3.196 1.00 97.38 203 ASN A O 1
ATOM 1622 N N . ASN A 1 204 ? -4.295 -7.898 -2.759 1.00 97.81 204 ASN A N 1
ATOM 1623 C CA . ASN A 1 204 ? -5.046 -8.163 -1.532 1.00 97.81 204 ASN A CA 1
ATOM 1624 C C . ASN A 1 204 ? -4.809 -7.091 -0.456 1.00 97.81 204 ASN A C 1
ATOM 1626 O O . ASN A 1 204 ? -5.768 -6.684 0.196 1.00 97.81 204 ASN A O 1
ATOM 1630 N N . ILE A 1 205 ? -3.578 -6.574 -0.319 1.00 98.19 205 ILE A N 1
ATOM 1631 C CA . ILE A 1 205 ? -3.286 -5.422 0.558 1.00 98.19 205 ILE A CA 1
ATOM 1632 C C . ILE A 1 205 ? -4.173 -4.235 0.182 1.00 98.19 205 ILE A C 1
ATOM 1634 O O . ILE A 1 205 ? -4.826 -3.666 1.053 1.00 98.19 205 ILE A O 1
ATOM 1638 N N . TYR A 1 206 ? -4.225 -3.880 -1.106 1.00 96.69 206 TYR A N 1
ATOM 1639 C CA . TYR A 1 206 ? -5.041 -2.759 -1.571 1.00 96.69 206 TYR A CA 1
ATOM 1640 C C . TYR A 1 206 ? -6.522 -2.962 -1.263 1.00 96.69 206 TYR A C 1
ATOM 1642 O O . TYR A 1 206 ? -7.138 -2.061 -0.705 1.00 96.69 206 TYR A O 1
ATOM 1650 N N . LYS A 1 207 ? -7.080 -4.141 -1.552 1.00 95.94 207 LYS A N 1
ATOM 1651 C CA . LYS A 1 207 ? -8.493 -4.435 -1.274 1.00 95.94 207 LYS A CA 1
ATOM 1652 C C . LYS A 1 207 ? -8.834 -4.292 0.210 1.00 95.94 207 LYS A C 1
ATOM 1654 O O . LYS A 1 207 ? -9.790 -3.603 0.544 1.00 95.94 207 LYS A O 1
ATOM 1659 N N . LEU A 1 208 ? -8.024 -4.891 1.088 1.00 97.75 208 LEU A N 1
ATOM 1660 C CA . LEU A 1 208 ? -8.221 -4.842 2.540 1.00 97.75 208 LEU A CA 1
ATOM 1661 C C . LEU A 1 208 ? -8.119 -3.412 3.076 1.00 97.75 208 LEU A C 1
ATOM 1663 O O . LEU A 1 208 ? -8.973 -2.971 3.837 1.00 97.75 208 LEU A O 1
ATOM 1667 N N . VAL A 1 209 ? -7.084 -2.675 2.670 1.00 97.00 209 VAL A N 1
ATOM 1668 C CA . VAL A 1 209 ? -6.865 -1.292 3.113 1.00 97.00 209 VAL A CA 1
ATOM 1669 C C . VAL A 1 209 ? -7.964 -0.365 2.588 1.00 97.00 209 VAL A C 1
ATOM 1671 O O . VAL A 1 209 ? -8.426 0.499 3.326 1.00 97.00 209 VAL A O 1
ATOM 1674 N N . HIS A 1 210 ? -8.414 -0.558 1.349 1.00 94.88 210 HIS A N 1
ATOM 1675 C CA . HIS A 1 210 ? -9.506 0.203 0.751 1.00 94.88 210 HIS A CA 1
ATOM 1676 C C . HIS A 1 210 ? -10.836 -0.034 1.475 1.00 94.88 210 HIS A C 1
ATOM 1678 O O . HIS A 1 210 ? -11.524 0.922 1.827 1.00 94.88 210 HIS A O 1
ATOM 1684 N N . ASP A 1 211 ? -11.191 -1.295 1.724 1.00 94.81 211 ASP A N 1
ATOM 1685 C CA . ASP A 1 211 ? 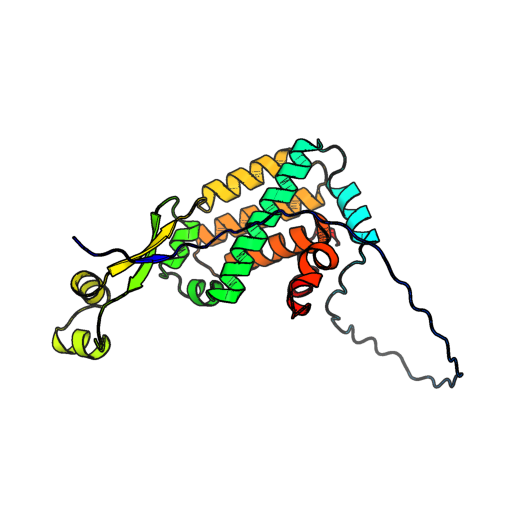-12.421 -1.655 2.435 1.00 94.81 211 ASP A CA 1
ATOM 1686 C C . ASP A 1 211 ? -12.383 -1.164 3.899 1.00 94.81 211 ASP A C 1
ATOM 1688 O O . ASP A 1 211 ? -13.314 -0.511 4.371 1.00 94.81 211 ASP A O 1
ATOM 1692 N N . MET A 1 212 ? -11.248 -1.345 4.592 1.00 97.25 212 MET A N 1
ATOM 1693 C CA . MET A 1 212 ? -11.029 -0.831 5.955 1.00 97.25 212 MET A CA 1
ATOM 1694 C C . MET A 1 212 ? -11.148 0.688 6.031 1.00 97.25 212 MET A C 1
ATOM 1696 O O . MET A 1 212 ? -11.716 1.230 6.981 1.00 97.25 212 MET A O 1
ATOM 1700 N N . ASP A 1 213 ? -10.611 1.389 5.040 1.00 95.38 213 ASP A N 1
ATOM 1701 C CA . ASP A 1 213 ? -10.704 2.834 4.964 1.00 95.38 213 ASP A CA 1
ATOM 1702 C C . ASP A 1 213 ? -12.150 3.286 4.720 1.00 95.38 213 ASP A C 1
ATOM 1704 O O . ASP A 1 213 ? -12.716 4.024 5.525 1.00 95.38 213 ASP A O 1
ATOM 1708 N N . TYR A 1 214 ? -12.782 2.832 3.637 1.00 92.44 214 TYR A N 1
ATOM 1709 C CA . TYR A 1 214 ? -14.069 3.372 3.191 1.00 92.44 214 TYR A CA 1
ATOM 1710 C C . TYR A 1 214 ? -15.285 2.842 3.940 1.00 92.44 214 TYR A C 1
ATOM 1712 O O . TYR A 1 214 ? -16.278 3.572 4.009 1.00 92.44 214 TYR A O 1
ATOM 1720 N N . PHE A 1 215 ? -15.213 1.640 4.507 1.00 91.56 215 PHE A N 1
ATOM 1721 C CA . PHE A 1 215 ? -16.362 0.980 5.121 1.00 91.56 215 PHE A CA 1
ATOM 1722 C C . PHE A 1 215 ? -16.132 0.556 6.568 1.00 91.56 215 PHE A C 1
ATOM 1724 O O . PHE A 1 215 ? -17.012 -0.074 7.137 1.00 91.56 215 PHE A O 1
ATOM 1731 N N . LEU A 1 216 ? -15.025 0.933 7.217 1.00 94.56 216 LEU A N 1
ATOM 1732 C CA . LEU A 1 216 ? -14.861 0.741 8.664 1.00 94.56 216 LEU A CA 1
ATOM 1733 C C . LEU A 1 216 ? -14.397 2.020 9.372 1.00 94.56 216 LEU A C 1
ATOM 1735 O O . LEU A 1 216 ? -15.109 2.581 10.208 1.00 94.56 216 LEU A O 1
ATOM 1739 N N . LEU A 1 217 ? -13.210 2.522 9.037 1.00 94.19 217 LEU A N 1
ATOM 1740 C CA . LEU A 1 217 ? -12.568 3.629 9.759 1.00 94.19 217 LEU A CA 1
ATOM 1741 C C . LEU A 1 217 ? -13.040 5.010 9.296 1.00 94.19 217 LEU A C 1
ATOM 1743 O O . LEU A 1 217 ? -13.040 5.965 10.076 1.00 94.19 217 LEU A O 1
ATOM 1747 N N . ARG A 1 218 ? -13.499 5.120 8.049 1.00 89.75 218 ARG A N 1
ATOM 1748 C CA . ARG A 1 218 ? -14.146 6.306 7.475 1.00 89.75 218 ARG A CA 1
ATOM 1749 C C . ARG A 1 218 ? -15.423 5.903 6.740 1.00 89.75 218 ARG A C 1
ATOM 1751 O O . ARG A 1 218 ? -15.887 4.779 6.894 1.00 89.75 218 ARG A O 1
ATOM 1758 N N . TYR A 1 219 ? -16.070 6.858 6.073 1.00 82.19 219 TYR A N 1
ATOM 1759 C CA . TYR A 1 219 ? -17.210 6.564 5.207 1.00 82.19 219 TYR A CA 1
ATOM 1760 C C . TYR A 1 219 ? -16.933 7.146 3.823 1.00 82.19 219 TYR A C 1
ATOM 1762 O O . TYR A 1 219 ? -17.210 8.317 3.548 1.00 82.19 219 TYR A O 1
ATOM 1770 N N . GLY A 1 220 ? -16.337 6.312 2.968 1.00 73.12 220 GLY A N 1
ATOM 1771 C CA . GLY A 1 220 ? -15.887 6.673 1.621 1.00 73.12 220 GLY A CA 1
ATOM 1772 C C . GLY A 1 220 ? -16.942 7.418 0.790 1.00 73.12 220 GLY A C 1
ATOM 1773 O O . GLY A 1 220 ? -16.618 8.462 0.217 1.00 73.12 220 GLY A O 1
ATOM 1774 N N . PRO A 1 221 ? -18.217 6.980 0.758 1.00 75.69 221 PRO A N 1
ATOM 1775 C CA . PRO A 1 221 ? -19.260 7.671 0.002 1.00 75.69 221 PRO A CA 1
ATOM 1776 C C . PRO A 1 221 ? -19.434 9.157 0.349 1.00 75.69 221 PRO A C 1
ATOM 1778 O O . PRO A 1 221 ? -19.652 9.958 -0.562 1.00 75.69 221 PRO A O 1
ATOM 1781 N N . ASP A 1 222 ? -19.275 9.554 1.613 1.00 75.38 222 ASP A N 1
ATOM 1782 C CA . ASP A 1 222 ? -19.394 10.964 2.007 1.00 75.38 222 ASP A CA 1
ATOM 1783 C C . ASP A 1 222 ? -18.064 11.713 1.895 1.00 75.38 222 ASP A C 1
ATOM 1785 O O . ASP A 1 222 ? -18.036 12.870 1.467 1.00 75.38 222 ASP A O 1
ATOM 1789 N N . ASP A 1 223 ? -16.957 11.053 2.241 1.00 66.25 223 ASP A N 1
ATOM 1790 C CA . ASP A 1 223 ? -15.640 11.691 2.312 1.00 66.25 223 ASP A CA 1
ATOM 1791 C C . ASP A 1 223 ? -15.008 11.904 0.929 1.00 66.25 223 ASP A C 1
ATOM 1793 O O . ASP A 1 223 ? -14.319 12.904 0.707 1.00 66.25 223 ASP A O 1
ATOM 1797 N N . VAL A 1 224 ? -15.245 10.988 -0.017 1.00 65.44 224 VAL A N 1
ATOM 1798 C CA . VAL A 1 224 ? -14.682 11.054 -1.378 1.00 65.44 224 VAL A CA 1
ATOM 1799 C C . VAL A 1 224 ? -15.739 11.124 -2.478 1.00 65.44 224 VAL A C 1
ATOM 1801 O O . VAL A 1 224 ? -15.432 11.592 -3.574 1.00 65.44 224 VAL A O 1
ATOM 1804 N N . GLY A 1 225 ? -16.998 10.760 -2.209 1.00 62.88 225 GLY A N 1
ATOM 1805 C CA . GLY A 1 225 ? -18.048 10.662 -3.235 1.00 62.88 225 GLY A CA 1
ATOM 1806 C C . GLY A 1 225 ? -18.444 11.971 -3.923 1.00 62.88 225 GLY A C 1
ATOM 1807 O O . GLY A 1 225 ? -19.050 11.929 -4.994 1.00 62.88 225 GLY A O 1
ATOM 1808 N N . SER A 1 226 ? -18.083 13.129 -3.361 1.00 64.62 226 SER A N 1
ATOM 1809 C CA . SER A 1 226 ? -18.233 14.434 -4.028 1.00 64.62 226 SER A CA 1
ATOM 1810 C C . SER A 1 226 ? -17.091 14.760 -5.004 1.00 64.62 226 SER A C 1
ATOM 1812 O O . SER A 1 226 ? -17.250 15.620 -5.873 1.00 64.62 226 SER A O 1
ATOM 1814 N N . TYR A 1 227 ? -15.960 14.061 -4.884 1.00 56.72 227 TYR A N 1
ATOM 1815 C CA . TYR A 1 227 ? -14.738 14.286 -5.656 1.00 56.72 227 TYR A CA 1
ATOM 1816 C C . TYR A 1 227 ? -14.501 13.227 -6.740 1.00 56.72 227 TYR A C 1
ATOM 1818 O O . TYR A 1 227 ? -13.712 13.472 -7.654 1.00 56.72 227 TYR A O 1
ATOM 1826 N N . VAL A 1 228 ? -15.198 12.085 -6.690 1.00 59.22 228 VAL A N 1
ATOM 1827 C CA . VAL A 1 228 ? -15.122 11.040 -7.721 1.00 59.22 228 VAL A CA 1
ATOM 1828 C C . VAL A 1 228 ? -16.334 11.064 -8.652 1.00 59.22 228 VAL A C 1
ATOM 1830 O O . VAL A 1 228 ? -17.486 11.072 -8.226 1.00 59.22 228 VAL A O 1
ATOM 1833 N N . GLN A 1 229 ? -16.067 11.081 -9.961 1.00 57.34 229 GLN A N 1
ATOM 1834 C CA . GLN A 1 229 ? -17.113 10.980 -10.986 1.00 57.34 229 GLN A CA 1
ATOM 1835 C C . GLN A 1 229 ? -17.654 9.555 -11.119 1.00 57.34 229 GLN A C 1
ATOM 1837 O O . GLN A 1 229 ? -18.818 9.378 -11.473 1.00 57.34 229 GLN A O 1
ATOM 1842 N N . ASP A 1 230 ? -16.816 8.561 -10.826 1.00 63.62 230 ASP A N 1
ATOM 1843 C CA . ASP A 1 230 ? -17.173 7.151 -10.859 1.00 63.62 230 ASP A CA 1
ATOM 1844 C C . ASP A 1 230 ? -17.249 6.593 -9.435 1.00 63.62 230 ASP A C 1
ATOM 1846 O O . ASP A 1 230 ? -16.234 6.360 -8.776 1.00 63.62 230 ASP A O 1
ATOM 1850 N N . LYS A 1 231 ? -18.478 6.412 -8.947 1.00 64.00 231 LYS A N 1
ATOM 1851 C CA . LYS A 1 231 ? -18.741 5.876 -7.608 1.00 64.00 231 LYS A CA 1
ATOM 1852 C C . LYS A 1 231 ? -18.484 4.372 -7.519 1.00 64.00 231 LYS A C 1
ATOM 1854 O O . LYS A 1 231 ? -18.407 3.864 -6.405 1.00 64.00 231 LYS A O 1
ATOM 1859 N N . SER A 1 232 ? -18.314 3.670 -8.647 1.00 66.12 232 SER A N 1
ATOM 1860 C CA . SER A 1 232 ? -18.063 2.225 -8.628 1.00 66.12 232 SER A CA 1
ATOM 1861 C C . SER A 1 232 ? -16.723 1.877 -7.984 1.00 66.12 232 SER A C 1
ATOM 1863 O O . SER A 1 232 ? -16.560 0.760 -7.514 1.00 66.12 232 SER A O 1
ATOM 1865 N N . MET A 1 233 ? -15.769 2.816 -7.944 1.00 68.81 233 MET A N 1
ATOM 1866 C CA . MET A 1 233 ? -14.493 2.631 -7.247 1.00 68.81 233 MET A CA 1
ATOM 1867 C C . MET A 1 233 ? -14.682 2.544 -5.733 1.00 68.81 233 MET A C 1
ATOM 1869 O O . MET A 1 233 ? -14.075 1.685 -5.109 1.00 68.81 233 MET A O 1
ATOM 1873 N N . ILE A 1 234 ? -15.593 3.342 -5.164 1.00 71.69 234 ILE A N 1
ATOM 1874 C CA . ILE A 1 234 ? -15.827 3.388 -3.714 1.00 71.69 234 ILE A CA 1
ATOM 1875 C C . ILE A 1 234 ? -16.318 2.038 -3.195 1.00 71.69 234 ILE A C 1
ATOM 1877 O O . ILE A 1 234 ? -15.881 1.606 -2.142 1.00 71.69 234 ILE A O 1
ATOM 1881 N N . SER A 1 235 ? -17.192 1.354 -3.932 1.00 74.94 235 SER A N 1
ATOM 1882 C CA . SER A 1 235 ? -17.778 0.072 -3.512 1.00 74.94 235 SER A CA 1
ATOM 1883 C C . SER A 1 235 ? -17.032 -1.150 -4.044 1.00 74.94 235 SER A C 1
ATOM 1885 O O . SER A 1 235 ? -17.401 -2.274 -3.728 1.00 74.94 235 SER A O 1
ATOM 1887 N N . ARG A 1 236 ? -15.980 -0.951 -4.849 1.00 78.62 236 ARG A N 1
ATOM 1888 C CA . ARG A 1 236 ? -15.351 -2.003 -5.663 1.00 78.62 236 ARG A CA 1
ATOM 1889 C C . ARG A 1 236 ? -14.852 -3.209 -4.872 1.00 78.62 236 ARG A C 1
ATOM 1891 O O . ARG A 1 236 ? -14.818 -4.312 -5.407 1.00 78.62 236 ARG A O 1
ATOM 1898 N N . TYR A 1 237 ? -14.389 -2.971 -3.652 1.00 80.88 237 TYR A N 1
ATOM 1899 C CA . TYR A 1 237 ? -13.768 -3.989 -2.806 1.00 80.88 237 TYR A CA 1
ATOM 1900 C C . TYR A 1 237 ? -14.490 -4.168 -1.479 1.00 80.88 237 TYR A C 1
ATOM 1902 O O . TYR A 1 237 ? -13.906 -4.711 -0.545 1.00 80.88 237 TYR A O 1
ATOM 1910 N N . TYR A 1 238 ? -15.742 -3.716 -1.399 1.00 81.62 238 TYR A N 1
ATOM 1911 C CA . TYR A 1 238 ? -16.561 -4.002 -0.236 1.00 81.62 238 TYR A CA 1
ATOM 1912 C C . TYR A 1 238 ? -16.746 -5.518 -0.059 1.00 81.62 238 TYR A C 1
ATOM 1914 O O . TYR A 1 238 ? -16.894 -6.248 -1.042 1.00 81.62 238 TYR A O 1
ATOM 1922 N N . GLY A 1 239 ? -16.713 -5.975 1.194 1.00 82.06 239 GLY A N 1
ATOM 1923 C CA . GLY A 1 239 ? -16.819 -7.390 1.560 1.00 82.06 239 GLY A CA 1
ATOM 1924 C C . GLY A 1 239 ? -15.478 -8.128 1.562 1.00 82.06 239 GLY A C 1
ATOM 1925 O O . GLY A 1 239 ? -15.450 -9.354 1.544 1.00 82.06 239 GLY A O 1
ATOM 1926 N N . THR A 1 240 ? -14.358 -7.400 1.555 1.00 84.75 240 THR A N 1
ATOM 1927 C CA . THR A 1 240 ? -13.018 -7.988 1.714 1.00 84.75 240 THR A CA 1
ATOM 1928 C C . THR A 1 240 ? -12.657 -8.164 3.192 1.00 84.75 240 THR A C 1
ATOM 1930 O O . THR A 1 240 ? -11.888 -9.063 3.532 1.00 84.75 240 THR A O 1
ATOM 1933 N N . LEU A 1 241 ? -13.166 -7.301 4.075 1.00 83.44 241 LEU A N 1
ATOM 1934 C CA . LEU A 1 241 ? -12.931 -7.417 5.515 1.00 83.44 241 LEU A CA 1
ATOM 1935 C C . LEU A 1 241 ? -13.687 -8.595 6.116 1.00 83.44 241 LEU A C 1
ATOM 1937 O O . LEU A 1 241 ? -14.897 -8.704 5.945 1.00 83.44 241 LEU A O 1
ATOM 1941 N N . SER A 1 242 ? -12.998 -9.367 6.957 1.00 83.75 242 SER A N 1
ATOM 1942 C CA . SER A 1 242 ? -13.656 -10.364 7.809 1.00 83.75 242 SER A CA 1
ATOM 1943 C C . SER A 1 242 ? -14.440 -9.728 8.962 1.00 83.75 242 SER A C 1
ATOM 1945 O O . SER A 1 242 ? -15.181 -10.409 9.664 1.00 83.75 242 SER A O 1
ATOM 1947 N N . PHE A 1 243 ? -14.303 -8.412 9.178 1.00 81.50 243 PHE A N 1
ATOM 1948 C CA . PHE A 1 243 ? -15.044 -7.680 10.203 1.00 81.50 243 PHE A CA 1
ATOM 1949 C C . PHE A 1 243 ? -16.566 -7.831 10.110 1.00 81.50 243 PHE A C 1
ATOM 1951 O O . PHE A 1 243 ? -17.232 -7.839 11.148 1.00 81.50 243 PHE A O 1
ATOM 1958 N N . TYR A 1 244 ? -17.092 -7.927 8.889 1.00 77.75 244 TYR A N 1
ATOM 1959 C CA . TYR A 1 244 ? -18.526 -7.987 8.612 1.00 77.75 244 TYR A CA 1
ATOM 1960 C C . TYR A 1 244 ? -19.087 -9.418 8.498 1.00 77.75 244 TYR A C 1
ATOM 1962 O O . TYR A 1 244 ? -20.301 -9.552 8.333 1.00 77.75 244 TYR A O 1
ATOM 1970 N N . ASP A 1 245 ? -18.238 -10.448 8.608 1.00 79.50 245 ASP A N 1
ATOM 1971 C CA . ASP A 1 245 ? -18.617 -11.869 8.502 1.00 79.50 245 ASP A CA 1
ATOM 1972 C C . ASP A 1 245 ? -19.326 -12.430 9.755 1.00 79.50 245 ASP A C 1
ATOM 1974 O O . ASP A 1 245 ? -19.005 -12.016 10.899 1.00 79.50 245 ASP A O 1
#

Secondary structure (DSSP, 8-state):
-PPPEE-----------------------------------------PPPPPPPHHHHHHHHHHHTTT--HHHHHHHHHHHHHHHHHHHHHHHHH-HHHHHTSTT-GGGHHHH--EEEEEEEEE-SS--HHHHHHHHT--HHHHHHHHEEEEEEEES--HHHHHHHHHHHHTT---HHHHHHHHHHHHHHHHHHHH--HHHHHHHHHHHHHHIIIIIS-HHHHTTTT-S-THHHHTTTT--GGG-

pLDDT: mean 80.87, std 23.92, range [25.97, 98.81]

Sequence (245 aa):
MKKTVTIVLLLSIIALSGCTTDEKNTSAETEISTETESNDEKTEEEDSEPEPPEREEVLAARELALEGISEEEAERLTENIKTANLVLEQAYMYDNIFGKLEDKDSLYWNYFDQTGEIQIGWAYEGDIVKKEVMEEENLTEEDFYSKYGSPVVAENHYDAEAFAELLADMKSTVNNENLQNDLQQIIDNTKLAAETHEMEYANNIYKLVHDMDYFLLRYGPDDVGSYVQDKSMISRYYGTLSFYD

Solvent-accessible surface area (backbone atoms only — not comparable to full-atom values): 14507 Å² total; per-residue (Å²): 131,85,62,72,47,78,57,80,84,78,85,75,83,80,89,76,90,78,90,83,84,89,84,90,85,88,86,78,91,82,88,85,83,88,85,88,80,90,79,81,91,73,87,70,83,71,86,65,77,70,77,75,78,54,72,69,54,25,52,53,50,31,54,58,47,51,44,91,42,53,70,69,58,50,50,52,49,41,54,51,37,41,50,53,26,55,54,47,52,49,34,47,76,76,61,45,43,61,75,48,31,68,43,68,84,32,41,55,53,35,53,33,72,37,62,40,84,32,58,50,47,73,44,64,79,80,93,68,56,63,68,59,55,29,64,77,67,71,43,53,72,68,56,44,39,71,75,56,38,24,50,24,32,36,80,31,91,49,17,28,67,59,46,35,50,53,49,51,58,54,39,71,58,50,68,28,66,47,55,39,50,47,50,47,50,40,36,51,25,36,50,48,20,58,75,66,42,42,36,66,29,54,50,48,33,45,34,41,33,40,25,43,27,31,58,34,68,43,53,33,70,76,77,43,47,86,78,43,92,62,64,66,67,72,57,66,37,50,81,59,50,62,65,81,109

Foldseek 3Di:
DFDEAEDDPDPDDDDDDDDDDDDDDDDDDDDDDDDDDDDDDDPPPPPPDDDADDPVVQVVLQCLFCPPFDPVLLVLVLVLLVVLLVVLVCCVPPVVLLVQLQDLPAQSLCLQVDAFKGFRDWDFDDPDPLVVCCVVVVDDPVRSCVVGIHTHIYHHHDHLVRSLVSLVVSLVRTPDPQSNVLSVLLNVLSVCCNVPSHSVSVVLNNLSSLQCNCRHSHPCCVPCVVPDPDCCVSCVNHPSRPSVD

Mean predicted aligned error: 11.42 Å